Protein AF-0000000080589545 (afdb_homodimer)

Radius of gyration: 21.45 Å; Cα contacts (8 Å, |Δi|>4): 785; chains: 2; bounding box: 30×66×43 Å

Secondary structure (DSSP, 8-state):
--HHHHHTTT--EEEEES----HHHHHGGGG-TT--EEEEES----SEE-GGG--TT-STT--EEEEE-SS--EE-B--TT--TT--EEEEEEETT--BPPBTGGG-TT--EEEEEEE-HHHHHHHHTTTGGGTTT-SEEEETTEE-/--HHHHHTTT--EEEEES----HHHHHGGGG-TT--EEEEES----SEE-GGG--TT-STT--EEEEE-SS--EE-B--TT--TT--EEEEEEETT--BPPBTGGG-TT--EEEEEEE-HHHHHHHHTTTGGGTTT-SEEEETTEE-

Nearest PDB structures (foldseek):
  8xuq-assembly1_G  TM=7.686E-01  e=4.626E-05  Solanum lycopersicum
  8xuo-assembly1_G  TM=7.729E-01  e=6.109E-04  Solanum lycopersicum
  8rfh-assembly1_B  TM=8.500E-01  e=1.524E-03  Nicotiana benthamiana
  2id5-assembly1_C  TM=6.536E-01  e=3.122E-01  Homo sapiens
  2o6q-assembly1_A  TM=4.429E-01  e=2.657E-01  Eptatretus burgeri

Organism: Ricinus communis (NCBI:txid3988)

Foldseek 3Di:
DPVVLVVVLQAAEDEDEDAADDLLRQLVQQPNQRHAYYEYYQHHQDQEAEQNNYEACGNVRHAEYEYEHQRHQEYAAHYQRTPQRHAEYEYENHQNHAYYYDCLLRNQNHAEYEYENYHPNNVVCCVPPVVSNCVNHNFYYYNRHTD/DPVVLVVVLQAAEDEDEDAADDLLRQLVQQPNQRHAYYEYYQHHQDQEAEQNNYEACGVVRHAEYEYEHQRHQEYAAHYQRTPQRHAEYEYENHQNHAYYYDCLLRNQNHAEYEYENYHPNNVVCCVPPVVSNCVNHNFYYYNRHTD

Structure (mmCIF, N/CA/C/O backbone):
data_AF-0000000080589545-model_v1
#
loop_
_entity.id
_entity.type
_entity.pdbx_description
1 polymer 'Disease resistance R13L4/SHOC-2-like LRR domain-containing protein'
#
loop_
_atom_site.group_PDB
_atom_site.id
_atom_site.type_symbol
_atom_site.label_atom_id
_atom_site.label_alt_id
_atom_site.label_comp_id
_atom_site.label_asym_id
_atom_site.label_entity_id
_atom_site.label_seq_id
_atom_site.pdbx_PDB_ins_code
_atom_site.Cartn_x
_atom_site.Cartn_y
_atom_site.Cartn_z
_atom_site.occupancy
_atom_site.B_iso_or_equiv
_atom_site.auth_seq_id
_atom_site.auth_comp_id
_atom_site.auth_asym_id
_atom_site.auth_atom_id
_atom_site.pdbx_PDB_model_num
ATOM 1 N N . MET A 1 1 ? 8.398 -1.891 18.5 1 42.25 1 MET A N 1
ATOM 2 C CA . MET A 1 1 ? 7.879 -1.93 17.125 1 42.25 1 MET A CA 1
ATOM 3 C C . MET A 1 1 ? 6.996 -3.156 16.922 1 42.25 1 MET A C 1
ATOM 5 O O . MET A 1 1 ? 7.34 -4.254 17.359 1 42.25 1 MET A O 1
ATOM 9 N N . PRO A 1 2 ? 5.777 -2.979 16.547 1 48.84 2 PRO A N 1
ATOM 10 C CA . PRO A 1 2 ? 4.996 -4.203 16.359 1 48.84 2 PRO A CA 1
ATOM 11 C C . PRO A 1 2 ? 5.707 -5.234 15.492 1 48.84 2 PRO A C 1
ATOM 13 O O . PRO A 1 2 ? 6.43 -4.871 14.562 1 48.84 2 PRO A O 1
ATOM 16 N N . SER A 1 3 ? 5.82 -6.34 15.922 1 55.66 3 SER A N 1
ATOM 17 C CA . SER A 1 3 ? 6.59 -7.438 15.352 1 55.66 3 SER A CA 1
ATOM 18 C C . SER A 1 3 ? 6.348 -7.566 13.852 1 55.66 3 SER A C 1
ATOM 20 O O . SER A 1 3 ? 7.27 -7.867 13.094 1 55.66 3 SER A O 1
ATOM 22 N N . TRP A 1 4 ? 5.117 -7.383 13.461 1 52.53 4 TRP A N 1
ATOM 23 C CA . TRP A 1 4 ? 4.863 -7.59 12.039 1 52.53 4 TRP A CA 1
ATOM 24 C C . TRP A 1 4 ? 5.562 -6.523 11.203 1 52.53 4 TRP A C 1
ATOM 26 O O . TRP A 1 4 ? 5.996 -6.793 10.078 1 52.53 4 TRP A O 1
ATOM 36 N N . LEU A 1 5 ? 5.641 -5.316 11.812 1 57.53 5 LEU A N 1
ATOM 37 C CA . LEU A 1 5 ? 6.375 -4.258 11.125 1 57.53 5 LEU A CA 1
ATOM 38 C C . LEU A 1 5 ? 7.84 -4.645 10.945 1 57.53 5 LEU A C 1
ATOM 40 O O . LEU A 1 5 ? 8.469 -4.262 9.953 1 57.53 5 LEU A O 1
ATOM 44 N N . ALA A 1 6 ? 8.062 -5.418 11.906 1 61.25 6 ALA A N 1
ATOM 45 C CA . ALA A 1 6 ? 9.43 -5.918 11.828 1 61.25 6 ALA A CA 1
ATOM 46 C C . ALA A 1 6 ? 9.633 -6.758 10.57 1 61.25 6 ALA A C 1
ATOM 48 O O . ALA A 1 6 ? 10.727 -6.77 9.992 1 61.25 6 ALA A O 1
ATOM 49 N N . SER A 1 7 ? 8.461 -7.188 10.156 1 64.44 7 SER A N 1
ATOM 50 C CA . SER A 1 7 ? 8.609 -8.031 8.977 1 64.44 7 SER A CA 1
ATOM 51 C C . SER A 1 7 ? 8.609 -7.199 7.699 1 64.44 7 SER A C 1
ATOM 53 O O . SER A 1 7 ? 9.039 -7.668 6.645 1 64.44 7 SER A O 1
ATOM 55 N N . MET A 1 8 ? 8.234 -5.977 7.922 1 73.62 8 MET A N 1
ATOM 56 C CA . MET A 1 8 ? 8.141 -5.121 6.742 1 73.62 8 MET A CA 1
ATOM 57 C C . MET A 1 8 ? 9.227 -4.055 6.758 1 73.62 8 MET A C 1
ATOM 59 O O . MET A 1 8 ? 9.062 -2.984 6.168 1 73.62 8 MET A O 1
ATOM 63 N N . ASN A 1 9 ? 10.312 -4.406 7.379 1 78.69 9 ASN A N 1
ATOM 64 C CA . ASN A 1 9 ? 11.367 -3.43 7.629 1 78.69 9 ASN A CA 1
ATOM 65 C C . ASN A 1 9 ? 11.992 -2.941 6.328 1 78.69 9 ASN A C 1
ATOM 67 O O . ASN A 1 9 ? 12.633 -1.89 6.301 1 78.69 9 ASN A O 1
ATOM 71 N N . ASN A 1 10 ? 11.742 -3.629 5.254 1 82.69 10 ASN A N 1
ATOM 72 C CA . ASN A 1 10 ? 12.367 -3.244 3.996 1 82.69 10 ASN A CA 1
ATOM 73 C C . ASN A 1 10 ? 11.375 -2.58 3.051 1 82.69 10 ASN A C 1
ATOM 75 O O . ASN A 1 10 ? 11.688 -2.32 1.888 1 82.69 10 ASN A O 1
ATOM 79 N N . LEU A 1 11 ? 10.266 -2.266 3.594 1 84.69 11 LEU A N 1
ATOM 80 C CA . LEU A 1 11 ? 9.25 -1.605 2.777 1 84.69 11 LEU A CA 1
ATOM 81 C C . LEU A 1 11 ? 9.695 -0.195 2.398 1 84.69 11 LEU A C 1
ATOM 83 O O . LEU A 1 11 ? 10.109 0.582 3.26 1 84.69 11 LEU A O 1
ATOM 87 N N . THR A 1 12 ? 9.648 0.104 1.071 1 90.75 12 THR A N 1
ATOM 88 C 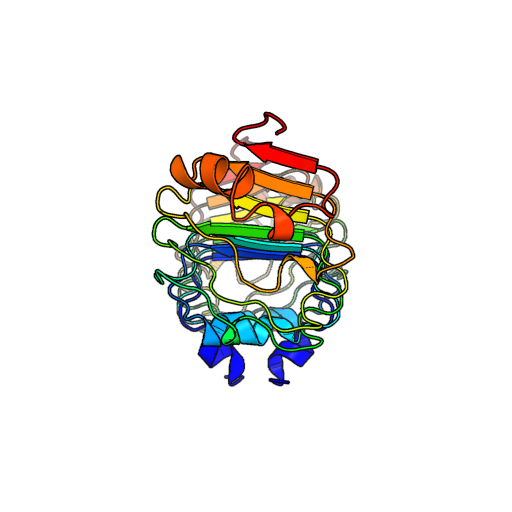CA . THR A 1 12 ? 10.148 1.4 0.632 1 90.75 12 THR A CA 1
ATOM 89 C C . THR A 1 12 ? 9.008 2.275 0.115 1 90.75 12 THR A C 1
ATOM 91 O O . THR A 1 12 ? 9.094 3.504 0.161 1 90.75 12 THR A O 1
ATOM 94 N N . ARG A 1 13 ? 8.078 1.681 -0.421 1 92.81 13 ARG A N 1
ATOM 95 C CA . ARG A 1 13 ? 6.941 2.424 -0.958 1 92.81 13 ARG A CA 1
ATOM 96 C C . ARG A 1 13 ? 5.621 1.788 -0.533 1 92.81 13 ARG A C 1
ATOM 98 O O . ARG A 1 13 ? 5.445 0.573 -0.642 1 92.81 13 ARG A O 1
ATOM 105 N N . LEU A 1 14 ? 4.738 2.627 -0.029 1 91.56 14 LEU A N 1
ATOM 106 C CA . LEU A 1 14 ? 3.465 2.158 0.508 1 91.56 14 LEU A CA 1
ATOM 107 C C . LEU A 1 14 ? 2.322 3.074 0.076 1 91.56 14 LEU A C 1
ATOM 109 O O . LEU A 1 14 ? 2.402 4.293 0.245 1 91.56 14 LEU A O 1
ATOM 113 N N . HIS A 1 15 ? 1.377 2.52 -0.571 1 91.38 15 HIS A N 1
ATOM 114 C CA . HIS A 1 15 ? 0.135 3.207 -0.903 1 91.38 15 HIS A CA 1
ATOM 115 C C . HIS A 1 15 ? -1.061 2.545 -0.227 1 91.38 15 HIS A C 1
ATOM 117 O O . HIS A 1 15 ? -1.321 1.358 -0.441 1 91.38 15 HIS A O 1
ATOM 123 N N . LEU A 1 16 ? -1.672 3.283 0.617 1 90.25 16 LEU A N 1
ATOM 124 C CA . LEU A 1 16 ? -2.902 2.867 1.279 1 90.25 16 LEU A CA 1
ATOM 125 C C . LEU A 1 16 ? -4.105 3.619 0.715 1 90.25 16 LEU A C 1
ATOM 127 O O . LEU A 1 16 ? -4.055 4.84 0.547 1 90.25 16 LEU A O 1
ATOM 131 N N . ALA A 1 17 ? -5.176 2.852 0.476 1 87.5 17 ALA A N 1
ATOM 132 C CA . ALA A 1 17 ? -6.34 3.539 -0.077 1 87.5 17 ALA A CA 1
ATOM 133 C C . ALA A 1 17 ? -7.637 2.955 0.478 1 87.5 17 ALA A C 1
ATOM 135 O O . ALA A 1 17 ? -7.688 1.778 0.844 1 87.5 17 ALA A O 1
ATOM 136 N N . TYR A 1 18 ? -8.594 3.928 0.597 1 84.5 18 TYR A N 1
ATOM 137 C CA . TYR A 1 18 ? -9.984 3.594 0.9 1 84.5 18 TYR A CA 1
ATOM 138 C C . TYR A 1 18 ? -10.07 2.691 2.125 1 84.5 18 TYR A C 1
ATOM 140 O O . TYR A 1 18 ? -10.719 1.643 2.084 1 84.5 18 TYR A O 1
ATOM 148 N N . SER A 1 19 ? -9.383 3.172 3.047 1 81.38 19 SER A N 1
ATOM 149 C CA . SER A 1 19 ? -9.367 2.486 4.336 1 81.38 19 SER A CA 1
ATOM 150 C C . SER A 1 19 ? -9.953 3.367 5.434 1 81.38 19 SER A C 1
ATOM 152 O O . SER A 1 19 ? -10.203 4.555 5.219 1 81.38 19 SER A O 1
ATOM 154 N N . ASP A 1 20 ? -10.523 2.775 6.48 1 82.38 20 ASP A N 1
ATOM 155 C CA . ASP A 1 20 ? -11.023 3.482 7.652 1 82.38 20 ASP A CA 1
ATOM 156 C C . ASP A 1 20 ? -10.094 3.295 8.852 1 82.38 20 ASP A C 1
ATOM 158 O O . ASP A 1 20 ? -10.422 2.578 9.797 1 82.38 20 ASP A O 1
ATOM 162 N N . LEU A 1 21 ? -8.93 4.062 8.656 1 83.06 21 LEU A N 1
ATOM 163 C CA . LEU A 1 21 ? -7.922 3.943 9.703 1 83.06 21 LEU A CA 1
ATOM 164 C C . LEU A 1 21 ? -7.895 5.195 10.578 1 83.06 21 LEU A C 1
ATOM 166 O O . LEU A 1 21 ? -8.141 6.301 10.086 1 83.06 21 LEU A O 1
ATOM 170 N N . SER A 1 22 ? -7.648 4.996 11.773 1 83.44 22 SER A N 1
ATOM 171 C CA . SER A 1 22 ? -7.438 6.129 12.664 1 83.44 22 SER A CA 1
ATOM 172 C C . SER A 1 22 ? -6.02 6.676 12.547 1 83.44 22 SER A C 1
ATOM 174 O O . SER A 1 22 ? -5.137 6.012 12 1 83.44 22 SER A O 1
ATOM 176 N N . GLU A 1 23 ? -5.859 7.855 13.031 1 83.19 23 GLU A N 1
ATOM 177 C CA . GLU A 1 23 ? -4.535 8.469 13.062 1 83.19 23 GLU A CA 1
ATOM 178 C C . GLU A 1 23 ? -3.537 7.586 13.805 1 83.19 23 GLU A C 1
ATOM 180 O O . GLU A 1 23 ? -2.396 7.426 13.367 1 83.19 23 GLU A O 1
ATOM 185 N N . ASN A 1 24 ? -4.027 7.086 14.891 1 82.19 24 ASN A N 1
ATOM 186 C CA . ASN A 1 24 ? -3.158 6.234 15.703 1 82.19 24 ASN A CA 1
ATOM 187 C C . ASN A 1 24 ? -2.756 4.969 14.945 1 82.19 24 ASN A C 1
ATOM 189 O O . ASN A 1 24 ? -1.64 4.473 15.117 1 82.19 24 ASN A O 1
ATOM 193 N N . GLN A 1 25 ? -3.615 4.488 14.141 1 82.5 25 GLN A N 1
ATOM 194 C CA . GLN A 1 25 ? -3.307 3.297 13.359 1 82.5 25 GLN A CA 1
ATOM 195 C C . GLN A 1 25 ? -2.281 3.607 12.273 1 82.5 25 GLN A C 1
ATOM 197 O O . GLN A 1 25 ? -1.351 2.832 12.047 1 82.5 25 GLN A O 1
ATOM 202 N N . ILE A 1 26 ? -2.377 4.773 11.68 1 86.12 26 ILE A N 1
ATOM 203 C CA . ILE A 1 26 ? -1.446 5.18 10.633 1 86.12 26 ILE A CA 1
ATOM 204 C C . ILE A 1 26 ? -0.088 5.508 11.25 1 86.12 26 ILE A C 1
ATOM 206 O O . ILE A 1 26 ? 0.955 5.238 10.648 1 86.12 26 ILE A O 1
ATOM 210 N N . SER A 1 27 ? -0.149 6.004 12.492 1 86.81 27 SER A N 1
ATOM 211 C CA . SER A 1 27 ? 1.072 6.469 13.141 1 86.81 27 SER A CA 1
ATOM 212 C C . SER A 1 27 ? 2.053 5.32 13.359 1 86.81 27 SER A C 1
ATOM 214 O O . SER A 1 27 ? 3.256 5.547 13.508 1 86.81 27 SER A O 1
ATOM 216 N N . VAL A 1 28 ? 1.604 4.082 13.336 1 84.06 28 VAL A N 1
ATOM 217 C CA . VAL A 1 28 ? 2.475 2.93 13.531 1 84.06 28 VAL A CA 1
ATOM 218 C C . VAL A 1 28 ? 3.445 2.811 12.359 1 84.06 28 VAL A C 1
ATOM 220 O O . VAL A 1 28 ? 4.535 2.25 12.5 1 84.06 28 VAL A O 1
ATOM 223 N N . LEU A 1 29 ? 3.127 3.375 11.258 1 87.75 29 LEU A N 1
ATOM 224 C CA . LEU A 1 29 ? 3.959 3.312 10.062 1 87.75 29 LEU A CA 1
ATOM 225 C C . LEU A 1 29 ? 5.234 4.129 10.242 1 87.75 29 LEU A C 1
ATOM 227 O O . LEU A 1 29 ? 6.199 3.953 9.492 1 87.75 29 LEU A O 1
ATOM 231 N N . GLN A 1 30 ? 5.203 4.977 11.266 1 91.38 30 GLN A N 1
ATOM 232 C CA . GLN A 1 30 ? 6.348 5.855 11.492 1 91.38 30 GLN A CA 1
ATOM 233 C C . GLN A 1 30 ? 7.594 5.051 11.844 1 91.38 30 GLN A C 1
ATOM 235 O O . GLN A 1 30 ? 8.719 5.555 11.734 1 91.38 30 GLN A O 1
ATOM 240 N N . TYR A 1 31 ? 7.391 3.789 12.203 1 87.38 31 TYR A N 1
ATOM 241 C CA . TYR A 1 31 ? 8.5 2.971 12.688 1 87.38 31 TYR A CA 1
ATOM 242 C C . TYR A 1 31 ? 9.117 2.164 11.555 1 87.38 31 TYR A C 1
ATOM 244 O O . TYR A 1 31 ? 10.109 1.456 11.758 1 87.38 31 TYR A O 1
ATOM 252 N N . LEU A 1 32 ? 8.594 2.24 10.398 1 86.88 32 LEU A N 1
ATOM 253 C CA . LEU A 1 32 ? 9.195 1.564 9.258 1 86.88 32 LEU A CA 1
ATOM 254 C C . LEU A 1 32 ? 10.492 2.258 8.844 1 86.88 32 LEU A C 1
ATOM 256 O O . LEU A 1 32 ? 10.461 3.379 8.336 1 86.88 32 LEU A O 1
ATOM 260 N N . PRO A 1 33 ? 11.625 1.578 9 1 89.44 33 PRO A N 1
ATOM 261 C CA . PRO A 1 33 ? 12.914 2.281 8.93 1 89.44 33 PRO A CA 1
ATOM 262 C C . PRO A 1 33 ? 13.312 2.627 7.496 1 89.44 33 PRO A C 1
ATOM 264 O O . PRO A 1 33 ? 14.133 3.525 7.281 1 89.44 33 PRO A O 1
ATOM 267 N N . LYS A 1 34 ? 12.703 1.976 6.48 1 90.69 34 LYS A N 1
ATOM 268 C CA . LYS A 1 34 ? 13.195 2.166 5.117 1 90.69 34 LYS A CA 1
ATOM 269 C C . LYS A 1 34 ? 12.109 2.748 4.219 1 90.69 34 LYS A C 1
ATOM 271 O O . LYS A 1 34 ? 12.289 2.85 3.004 1 90.69 34 LYS A O 1
ATOM 276 N N . LEU A 1 35 ? 10.969 3.102 4.758 1 93.06 35 LEU A N 1
ATOM 277 C CA . LEU A 1 35 ? 9.875 3.662 3.967 1 93.06 35 LEU A CA 1
ATOM 278 C C . LEU A 1 35 ? 10.266 5.02 3.389 1 93.06 35 LEU A C 1
ATOM 280 O O . LEU A 1 35 ? 10.609 5.941 4.133 1 93.06 35 LEU A O 1
ATOM 284 N N . LYS A 1 36 ? 10.195 5.148 2.051 1 96.75 36 LYS A N 1
ATOM 285 C CA . LYS A 1 36 ? 10.633 6.367 1.377 1 96.75 36 LYS A CA 1
ATOM 286 C C . LYS A 1 36 ? 9.453 7.117 0.773 1 96.75 36 LYS A C 1
ATOM 288 O O . LYS A 1 36 ? 9.5 8.344 0.617 1 96.75 36 LYS A O 1
ATOM 293 N N . ASP A 1 37 ? 8.445 6.359 0.4 1 97.56 37 ASP A N 1
ATOM 294 C CA . ASP A 1 37 ? 7.293 6.895 -0.312 1 97.56 37 ASP A CA 1
ATOM 295 C C . ASP A 1 37 ? 5.988 6.375 0.287 1 97.56 37 ASP A C 1
ATOM 297 O O . ASP A 1 37 ? 5.691 5.184 0.202 1 97.56 37 ASP A O 1
ATOM 301 N N . LEU A 1 38 ? 5.188 7.293 0.869 1 96.31 38 LEU A N 1
ATOM 302 C CA . LEU A 1 38 ? 3.916 6.938 1.489 1 96.31 38 LEU A CA 1
ATOM 303 C C . LEU A 1 38 ? 2.768 7.734 0.88 1 96.31 38 LEU A C 1
ATOM 305 O O . LEU A 1 38 ? 2.822 8.969 0.829 1 96.31 38 LEU A O 1
ATOM 309 N N . THR A 1 39 ? 1.796 7.039 0.413 1 96.19 39 THR A N 1
ATOM 310 C CA . THR A 1 39 ? 0.576 7.668 -0.084 1 96.19 39 THR A CA 1
ATOM 311 C C . THR A 1 39 ? -0.634 7.215 0.73 1 96.19 39 THR A C 1
ATOM 313 O O . THR A 1 39 ? -0.864 6.016 0.898 1 96.19 39 THR A O 1
ATOM 316 N N . LEU A 1 40 ? -1.322 8.18 1.235 1 94.62 40 LEU A N 1
ATOM 317 C CA . LEU A 1 40 ? -2.572 7.949 1.951 1 94.62 40 LEU A CA 1
ATOM 318 C C . LEU A 1 40 ? -3.758 8.492 1.161 1 94.62 40 LEU A C 1
ATOM 320 O O . LEU A 1 40 ? -4.031 9.695 1.188 1 94.62 40 LEU A O 1
ATOM 324 N N . TRP A 1 41 ? -4.473 7.617 0.542 1 92.75 41 TRP A N 1
ATOM 325 C CA . TRP A 1 41 ? -5.598 7.996 -0.307 1 92.75 41 TRP A CA 1
ATOM 326 C C . TRP A 1 41 ? -6.926 7.637 0.357 1 92.75 41 TRP A C 1
ATOM 328 O O . TRP A 1 41 ? -7.344 6.48 0.335 1 92.75 41 TRP A O 1
ATOM 338 N N . SER A 1 42 ? -7.668 8.609 0.914 1 90.12 42 SER A N 1
ATOM 339 C CA . SER A 1 42 ? -8.938 8.383 1.59 1 90.12 42 SER A CA 1
ATOM 340 C C . SER A 1 42 ? -8.82 7.273 2.635 1 90.12 42 SER A C 1
ATOM 342 O O . SER A 1 42 ? -9.602 6.324 2.633 1 90.12 42 SER A O 1
ATOM 344 N N . THR A 1 43 ? -7.812 7.465 3.484 1 87.88 43 THR A N 1
ATOM 345 C CA . THR A 1 43 ? -7.465 6.402 4.418 1 87.88 43 THR A CA 1
ATOM 346 C C . THR A 1 43 ? -8.148 6.621 5.766 1 87.88 43 THR A C 1
ATOM 348 O O . THR A 1 43 ? -8.336 5.672 6.535 1 87.88 43 THR A O 1
ATOM 351 N N . PHE A 1 44 ? -8.375 7.766 6.152 1 79.88 44 PHE A N 1
ATOM 352 C CA . PHE A 1 44 ? -9.055 8.016 7.418 1 79.88 44 PHE A CA 1
ATOM 353 C C . PHE A 1 44 ? -9.984 9.219 7.312 1 79.88 44 PHE A C 1
ATOM 355 O O . PHE A 1 44 ? -9.82 10.055 6.422 1 79.88 44 PHE A O 1
ATOM 362 N N . ASN A 1 45 ? -11 9.148 8.102 1 79.62 45 ASN A N 1
ATOM 363 C CA . ASN A 1 45 ? -12.062 10.156 8.039 1 79.62 45 ASN A CA 1
ATOM 364 C C . ASN A 1 45 ? -11.922 11.188 9.156 1 79.62 45 ASN A C 1
ATOM 366 O O . ASN A 1 45 ? -12.883 11.461 9.875 1 79.62 45 ASN A O 1
ATOM 370 N N . ALA A 1 46 ? -10.75 11.648 9.266 1 84.88 46 ALA A N 1
ATOM 371 C CA . ALA A 1 46 ? -10.555 12.656 10.305 1 84.88 46 ALA A CA 1
ATOM 372 C C . ALA A 1 46 ? -10.445 14.055 9.711 1 84.88 46 ALA A C 1
ATOM 374 O O . ALA A 1 46 ? -9.898 14.227 8.617 1 84.88 46 ALA A O 1
ATOM 375 N N . LYS A 1 47 ? -10.891 14.93 10.523 1 92.25 47 LYS A N 1
ATOM 376 C CA . LYS A 1 47 ? -10.82 16.328 10.102 1 92.25 47 LYS A CA 1
ATOM 377 C C . LYS A 1 47 ? -9.477 16.938 10.461 1 92.25 47 LYS A C 1
ATOM 379 O O . LYS A 1 47 ? -9.078 17.953 9.891 1 92.25 47 LYS A O 1
ATOM 384 N N . MET A 1 48 ? -8.883 16.281 11.422 1 94.25 48 MET A N 1
ATOM 385 C CA . MET A 1 48 ? -7.637 16.875 11.922 1 94.25 48 MET A CA 1
ATOM 386 C C . MET A 1 48 ? -6.555 15.805 12.07 1 94.25 48 MET A C 1
ATOM 388 O O . MET A 1 48 ? -6.848 14.664 12.438 1 94.25 48 MET A O 1
ATOM 392 N N . ILE A 1 49 ? -5.324 16.203 11.75 1 93.12 49 ILE A N 1
ATOM 393 C CA . ILE A 1 49 ? -4.117 15.445 12.086 1 93.12 49 ILE A CA 1
ATOM 394 C C . ILE A 1 49 ? -3.32 16.188 13.148 1 93.12 49 ILE A C 1
ATOM 396 O O . ILE A 1 49 ? -3.172 17.422 13.078 1 93.12 49 ILE A O 1
ATOM 400 N N . GLY A 1 50 ? -2.945 15.492 14.078 1 93.69 50 GLY A N 1
ATOM 401 C CA . GLY A 1 50 ? -2.219 16.156 15.156 1 93.69 50 GLY A CA 1
ATOM 402 C C . GLY A 1 50 ? -0.819 15.594 15.352 1 93.69 50 GLY A C 1
ATOM 403 O O . GLY A 1 50 ? -0.253 14.984 14.445 1 93.69 50 GLY A O 1
ATOM 404 N N . LYS A 1 51 ? -0.247 15.883 16.562 1 93.69 51 LYS A N 1
ATOM 405 C CA . LYS A 1 51 ? 1.132 15.539 16.891 1 93.69 51 LYS A CA 1
ATOM 406 C C . LYS A 1 51 ? 1.304 14.023 17.016 1 93.69 51 LYS A C 1
ATOM 408 O O . LYS A 1 51 ? 2.424 13.516 16.953 1 93.69 51 LYS A O 1
ATOM 413 N N . GLN A 1 52 ? 0.17 13.359 17.109 1 90.94 52 GLN A N 1
ATOM 414 C CA . GLN A 1 52 ? 0.223 11.914 17.297 1 90.94 52 GLN A CA 1
ATOM 415 C C . GLN A 1 52 ? 0.566 11.203 15.984 1 90.94 52 GLN A C 1
ATOM 417 O O . GLN A 1 52 ? 0.917 10.023 15.984 1 90.94 52 GLN A O 1
ATOM 422 N N . PHE A 1 53 ? 0.493 11.852 14.883 1 92.56 53 PHE A N 1
ATOM 423 C CA . PHE A 1 53 ? 0.735 11.266 13.57 1 92.56 53 PHE A CA 1
ATOM 424 C C . PHE A 1 53 ? 2.176 10.781 13.445 1 92.56 53 PHE A C 1
ATOM 426 O O . PHE A 1 53 ? 2.434 9.727 12.875 1 92.56 53 PHE A O 1
ATOM 433 N N . CYS A 1 54 ? 3.076 11.617 14.086 1 95.19 54 CYS A N 1
ATOM 434 C CA . CYS A 1 54 ? 4.492 11.273 13.984 1 95.19 54 CYS A CA 1
ATOM 435 C C . CYS A 1 54 ? 5.277 11.867 15.148 1 95.19 54 CYS A C 1
ATOM 437 O O . CYS A 1 54 ? 5.191 13.062 15.414 1 95.19 54 CYS A O 1
ATOM 439 N N . LYS A 1 55 ? 6.02 11.023 15.781 1 95.75 55 LYS A N 1
ATOM 440 C CA . LYS A 1 55 ? 6.895 11.461 16.859 1 95.75 55 LYS A CA 1
ATOM 441 C C . LYS A 1 55 ? 8.266 11.867 16.328 1 95.75 55 LYS A C 1
ATOM 443 O O . LYS A 1 55 ? 8.555 11.695 15.141 1 95.75 55 LYS A O 1
ATOM 448 N N . ALA A 1 56 ? 9.039 12.453 17.312 1 96.81 56 ALA A N 1
ATOM 449 C CA . ALA A 1 56 ? 10.422 12.766 16.938 1 96.81 56 ALA A CA 1
ATOM 450 C C . ALA A 1 56 ? 11.156 11.523 16.469 1 96.81 56 ALA A C 1
ATOM 452 O O . ALA A 1 56 ? 11.07 10.461 17.078 1 96.81 56 ALA A O 1
ATOM 453 N N . GLY A 1 57 ? 11.727 11.625 15.312 1 96.56 57 GLY A N 1
ATOM 454 C CA . GLY A 1 57 ? 12.477 10.516 14.758 1 96.56 57 GLY A CA 1
ATOM 455 C C . GLY A 1 57 ? 11.633 9.57 13.922 1 96.56 57 GLY A C 1
ATOM 456 O O . GLY A 1 57 ? 12.148 8.633 13.328 1 96.56 57 GLY A O 1
ATOM 457 N N . GLY A 1 58 ? 10.359 9.82 13.93 1 95.38 58 GLY A N 1
ATOM 458 C CA . GLY A 1 58 ? 9.469 8.977 13.148 1 95.38 58 GLY A CA 1
ATOM 459 C C . GLY A 1 58 ? 9.633 9.148 11.656 1 95.38 58 GLY A C 1
ATOM 460 O O . GLY A 1 58 ? 10.039 10.211 11.188 1 95.38 58 GLY A O 1
ATOM 461 N N . PHE A 1 59 ? 9.328 8.117 10.883 1 95.44 59 PHE A N 1
ATOM 462 C CA . PHE A 1 59 ? 9.492 8.086 9.438 1 95.44 59 PHE A CA 1
ATOM 463 C C . PHE A 1 59 ? 10.898 8.523 9.047 1 95.44 59 PHE A C 1
ATOM 465 O O . PHE A 1 59 ? 11.07 9.461 8.266 1 95.44 59 PHE A O 1
ATOM 472 N N . PRO A 1 60 ? 11.906 7.73 9.531 1 96.94 60 PRO A N 1
ATOM 473 C CA . PRO A 1 60 ? 13.289 8.203 9.43 1 96.94 60 PRO A CA 1
ATOM 474 C C . PRO A 1 60 ? 13.75 8.359 7.98 1 96.94 60 PRO A C 1
ATOM 476 O O . PRO A 1 60 ? 14.578 9.227 7.684 1 96.94 60 PRO A O 1
ATOM 479 N N . GLU A 1 61 ? 13.188 7.578 7.008 1 97.06 61 GLU A N 1
ATOM 480 C CA . GLU A 1 61 ? 13.688 7.633 5.637 1 97.06 61 GLU A CA 1
ATOM 481 C C . GLU A 1 61 ? 12.609 8.117 4.676 1 97.06 61 GLU A C 1
ATOM 483 O O . GLU A 1 61 ? 12.789 8.07 3.457 1 97.06 61 GLU A O 1
ATOM 488 N N . LEU A 1 62 ? 11.484 8.617 5.168 1 98.25 62 LEU A N 1
ATOM 489 C CA . LEU A 1 62 ? 10.391 9.047 4.297 1 98.25 62 LEU A CA 1
ATOM 490 C C . LEU A 1 62 ? 10.773 10.305 3.529 1 98.25 62 LEU A C 1
ATOM 492 O O . LEU A 1 62 ? 11.086 11.336 4.133 1 98.25 62 LEU A O 1
ATOM 496 N N . GLU A 1 63 ? 10.719 10.219 2.219 1 98.75 63 GLU A N 1
ATOM 497 C CA . GLU A 1 63 ? 11.078 11.336 1.35 1 98.75 63 GLU A CA 1
ATOM 498 C C . GLU A 1 63 ? 9.836 11.992 0.752 1 98.75 63 GLU A C 1
ATOM 500 O O . GLU A 1 63 ? 9.812 13.211 0.544 1 98.75 63 GLU A O 1
ATOM 505 N N . ILE A 1 64 ? 8.844 11.141 0.514 1 98.75 64 ILE A N 1
ATOM 506 C CA . ILE A 1 64 ? 7.641 11.617 -0.158 1 98.75 64 ILE A CA 1
ATOM 507 C C . ILE A 1 64 ? 6.41 11.227 0.661 1 98.75 64 ILE A C 1
ATOM 509 O O . ILE A 1 64 ? 6.227 10.055 1.002 1 98.75 64 ILE A O 1
ATOM 513 N N . LEU A 1 65 ? 5.59 12.203 1.01 1 98.5 65 LEU A N 1
ATOM 514 C CA . LEU A 1 65 ? 4.301 11.969 1.652 1 98.5 65 LEU A CA 1
ATOM 515 C C . LEU A 1 65 ? 3.174 12.625 0.864 1 98.5 65 LEU A C 1
ATOM 517 O O . LEU A 1 65 ? 3.191 13.844 0.645 1 98.5 65 LEU A O 1
ATOM 521 N N . LYS A 1 66 ? 2.227 11.836 0.453 1 98.06 66 LYS A N 1
ATOM 522 C CA . LYS A 1 66 ? 1.053 12.336 -0.257 1 98.06 66 LYS A CA 1
ATOM 523 C C . LYS A 1 66 ? -0.231 11.984 0.493 1 98.06 66 LYS A C 1
ATOM 525 O O . LYS A 1 66 ? -0.442 10.836 0.874 1 98.06 66 LYS A O 1
ATOM 530 N N . ILE A 1 67 ? -1.043 12.961 0.619 1 97.06 67 ILE A N 1
ATOM 531 C CA . ILE A 1 67 ? -2.299 12.773 1.34 1 97.06 67 ILE A CA 1
ATOM 532 C C . ILE A 1 67 ? -3.465 13.227 0.468 1 97.06 67 ILE A C 1
ATOM 534 O O . ILE A 1 67 ? -3.461 14.352 -0.052 1 97.06 67 ILE A O 1
ATOM 538 N N . VAL A 1 68 ? -4.332 12.367 0.231 1 95.62 68 VAL A N 1
ATOM 539 C CA . VAL A 1 68 ? -5.609 12.648 -0.417 1 95.62 68 VAL A CA 1
ATOM 540 C C . VAL A 1 68 ? -6.75 12.398 0.566 1 95.62 68 VAL A C 1
ATOM 542 O O . VAL A 1 68 ? -6.879 11.297 1.11 1 95.62 68 VAL A O 1
ATOM 545 N N . SER A 1 69 ? -7.566 13.406 0.856 1 94.88 69 SER A N 1
ATOM 546 C CA . SER A 1 69 ? -8.648 13.266 1.823 1 94.88 69 SER A CA 1
ATOM 547 C C . SER A 1 69 ? -9.758 14.281 1.568 1 94.88 69 SER A C 1
ATOM 549 O O . SER A 1 69 ? -9.492 15.484 1.469 1 94.88 69 SER A O 1
ATOM 551 N N . ASP A 1 70 ? -10.945 13.812 1.591 1 92.38 70 ASP A N 1
ATOM 552 C CA . ASP A 1 70 ? -12.102 14.688 1.434 1 92.38 70 ASP A CA 1
ATOM 553 C C . ASP A 1 70 ? -12.461 15.367 2.754 1 92.38 70 ASP A C 1
ATOM 555 O O . ASP A 1 70 ? -13.219 16.344 2.77 1 92.38 70 ASP A O 1
ATOM 559 N N . PHE A 1 71 ? -11.844 14.938 3.807 1 91.81 71 PHE A N 1
ATOM 560 C CA . PHE A 1 71 ? -12.352 15.344 5.117 1 91.81 71 PHE A CA 1
ATOM 561 C C . PHE A 1 71 ? -11.336 16.219 5.836 1 91.81 71 PHE A C 1
ATOM 563 O O . PHE A 1 71 ? -11.703 17.047 6.68 1 91.81 71 PHE A O 1
ATOM 570 N N . LEU A 1 72 ? -10.133 16.047 5.457 1 94.69 72 LEU A N 1
ATOM 571 C CA . LEU A 1 72 ? -9.07 16.703 6.219 1 94.69 72 LEU A CA 1
ATOM 572 C C . LEU A 1 72 ? -9.18 18.219 6.125 1 94.69 72 LEU A C 1
ATOM 574 O O . LEU A 1 72 ? -9.211 18.766 5.023 1 94.69 72 LEU A O 1
ATOM 578 N N . ALA A 1 73 ? -9.195 18.891 7.27 1 95 73 ALA A N 1
ATOM 579 C CA . ALA A 1 73 ? -9.336 20.344 7.328 1 95 73 ALA A CA 1
ATOM 580 C C . ALA A 1 73 ? -8.047 20.984 7.84 1 95 73 ALA A C 1
ATOM 582 O O . ALA A 1 73 ? -7.719 22.109 7.449 1 95 73 ALA A O 1
ATOM 583 N N . GLU A 1 74 ? -7.422 20.219 8.703 1 95.06 74 GLU A N 1
ATOM 584 C CA . GLU A 1 74 ? -6.262 20.844 9.336 1 95.06 74 GLU A CA 1
ATOM 585 C C . GLU A 1 74 ? -5.238 19.797 9.758 1 95.06 74 GLU A C 1
ATOM 587 O O . GLU A 1 74 ? -5.605 18.703 10.195 1 95.06 74 GLU A O 1
ATOM 592 N N . TRP A 1 75 ? -3.99 20.078 9.562 1 95.5 75 TRP A N 1
ATOM 593 C CA . TRP A 1 75 ? -2.881 19.469 10.289 1 95.5 75 TRP A CA 1
ATOM 594 C C . TRP A 1 75 ? -2.336 20.422 11.352 1 95.5 75 TRP A C 1
ATOM 596 O O . TRP A 1 75 ? -1.749 21.453 11.016 1 95.5 75 TRP A O 1
ATOM 606 N N . THR A 1 76 ? -2.48 20.047 12.617 1 96.19 76 THR A N 1
ATOM 607 C CA . THR A 1 76 ? -2.336 21.047 13.672 1 96.19 76 THR A CA 1
ATOM 608 C C . THR A 1 76 ? -0.871 21.203 14.07 1 96.19 76 THR A C 1
ATOM 610 O O . THR A 1 76 ? -0.402 22.312 14.305 1 96.19 76 THR A O 1
ATOM 613 N N . GLU A 1 77 ? -0.23 20.078 14.148 1 96.81 77 GLU A N 1
ATOM 614 C CA . GLU A 1 77 ? 1.116 20.172 14.711 1 96.81 77 GLU A CA 1
ATOM 615 C C . GLU A 1 77 ? 2.004 19.047 14.188 1 96.81 77 GLU A C 1
ATOM 617 O O . GLU A 1 77 ? 1.547 17.906 14.031 1 96.81 77 GLU A O 1
AT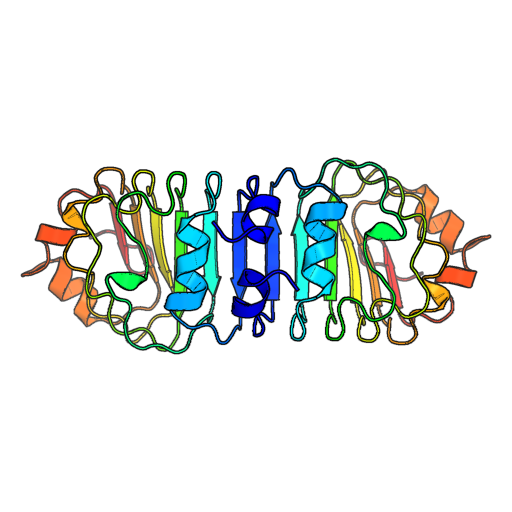OM 622 N N . VAL A 1 78 ? 3.262 19.391 13.938 1 96.75 78 VAL A N 1
ATOM 623 C CA . VAL A 1 78 ? 4.34 18.438 13.695 1 96.75 78 VAL A CA 1
ATOM 624 C C . VAL A 1 78 ? 5.395 18.562 14.797 1 96.75 78 VAL A C 1
ATOM 626 O O . VAL A 1 78 ? 5.883 19.656 15.078 1 96.75 78 VAL A O 1
ATOM 629 N N . VAL A 1 79 ? 5.676 17.453 15.352 1 96.81 79 VAL A N 1
ATOM 630 C CA . VAL A 1 79 ? 6.656 17.406 16.422 1 96.81 79 VAL A CA 1
ATOM 631 C C . VAL A 1 79 ? 8.047 17.703 15.875 1 96.81 79 VAL A C 1
ATOM 633 O O . VAL A 1 79 ? 8.406 17.234 14.797 1 96.81 79 VAL A O 1
ATOM 636 N N . ASN A 1 80 ? 8.82 18.469 16.719 1 96.88 80 ASN A N 1
ATOM 637 C CA . ASN A 1 80 ? 10.195 18.719 16.312 1 96.88 80 ASN A CA 1
ATOM 638 C C . ASN A 1 80 ? 10.984 17.438 16.141 1 96.88 80 ASN A C 1
ATOM 640 O O . ASN A 1 80 ? 10.922 16.547 17 1 96.88 80 ASN A O 1
ATOM 644 N N . GLY A 1 81 ? 11.578 17.297 15.016 1 97.38 81 GLY A N 1
ATOM 645 C CA . GLY A 1 81 ? 12.383 16.109 14.758 1 97.38 81 GLY A CA 1
ATOM 646 C C . GLY A 1 81 ? 11.648 15.055 13.961 1 97.38 81 GLY A C 1
ATOM 647 O O . GLY A 1 81 ? 12.25 14.055 13.555 1 97.38 81 GLY A O 1
ATOM 648 N N . ALA A 1 82 ? 10.438 15.234 13.742 1 97.06 82 ALA A N 1
ATOM 649 C CA . ALA A 1 82 ? 9.68 14.32 12.898 1 97.06 82 ALA A CA 1
ATOM 650 C C . ALA A 1 82 ? 10.07 14.477 11.43 1 97.06 82 ALA A C 1
ATOM 652 O O . ALA A 1 82 ? 10.555 15.539 11.023 1 97.06 82 ALA A O 1
ATOM 653 N N . PHE A 1 83 ? 10.008 13.422 10.625 1 97.88 83 PHE A N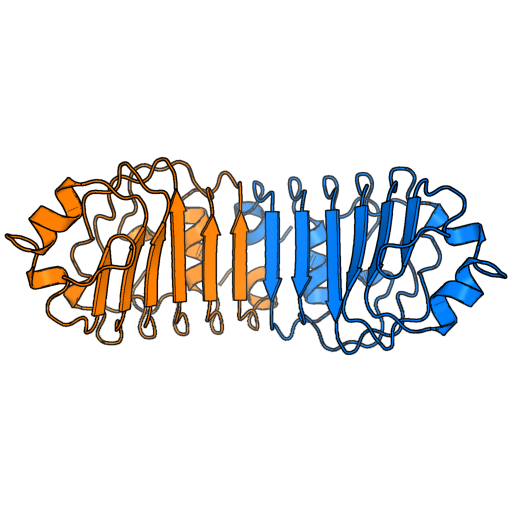 1
ATOM 654 C CA . PHE A 1 83 ? 10.211 13.414 9.188 1 97.88 83 PHE A CA 1
ATOM 655 C C . PHE A 1 83 ? 11.586 13.969 8.836 1 97.88 83 PHE A C 1
ATOM 657 O O . PHE A 1 83 ? 11.703 14.906 8.031 1 97.88 83 PHE A O 1
ATOM 664 N N . PRO A 1 84 ? 12.602 13.375 9.352 1 98.38 84 PRO A N 1
ATOM 665 C CA . PRO A 1 84 ? 13.938 13.938 9.148 1 98.38 84 PRO A CA 1
ATOM 666 C C . PRO A 1 84 ? 14.375 13.898 7.688 1 98.38 84 PRO A C 1
ATOM 668 O O . PRO A 1 84 ? 15.289 14.633 7.293 1 98.38 84 PRO A O 1
ATOM 671 N N . SER A 1 85 ? 13.719 13.117 6.801 1 98.56 85 SER A N 1
ATOM 672 C CA . SER A 1 85 ? 14.18 12.953 5.422 1 98.56 85 SER A CA 1
ATOM 673 C C . SER A 1 85 ? 13.117 13.422 4.43 1 98.56 85 SER A C 1
ATOM 675 O O . SER A 1 85 ? 13.289 13.258 3.217 1 98.56 85 SER A O 1
ATOM 677 N N . LEU A 1 86 ? 12.039 14.023 4.871 1 98.81 86 LEU A N 1
ATOM 678 C CA . LEU A 1 86 ? 10.93 14.398 4 1 98.81 86 LEU A CA 1
ATOM 679 C C . LEU A 1 86 ? 11.336 15.539 3.066 1 98.81 86 LEU A C 1
ATOM 681 O O . LEU A 1 86 ? 11.742 16.609 3.523 1 98.81 86 LEU A O 1
ATOM 685 N N . THR A 1 87 ? 11.18 15.312 1.732 1 98.81 87 THR A N 1
ATOM 686 C CA . THR A 1 87 ? 11.586 16.312 0.754 1 98.81 87 THR A CA 1
ATOM 687 C C . THR A 1 87 ? 10.383 16.828 -0.028 1 98.81 87 THR A C 1
ATOM 689 O O . THR A 1 87 ? 10.422 17.938 -0.582 1 98.81 87 THR A O 1
ATOM 692 N N . PHE A 1 88 ? 9.383 16.031 -0.067 1 98.88 88 PHE A N 1
ATOM 693 C CA . PHE A 1 88 ? 8.203 16.375 -0.855 1 98.88 88 PHE A CA 1
ATOM 694 C C . PHE A 1 88 ? 6.93 16.031 -0.092 1 98.88 88 PHE A C 1
ATOM 696 O O . PHE A 1 88 ? 6.73 14.891 0.327 1 98.88 88 PHE A O 1
ATOM 703 N N . LEU A 1 89 ? 6.09 17.016 0.119 1 98.75 89 LEU A N 1
ATOM 704 C CA . LEU A 1 89 ? 4.781 16.906 0.75 1 98.75 89 LEU A CA 1
ATOM 705 C C . LEU A 1 89 ? 3.678 17.391 -0.186 1 98.75 89 LEU A C 1
ATOM 707 O O . LEU A 1 89 ? 3.787 18.453 -0.776 1 98.75 89 LEU A O 1
ATOM 711 N N . MET A 1 90 ? 2.67 16.547 -0.315 1 98.56 90 MET A N 1
ATOM 712 C CA . MET A 1 90 ? 1.598 16.922 -1.23 1 98.56 90 MET A CA 1
ATOM 713 C C . MET A 1 90 ? 0.231 16.641 -0.611 1 98.56 90 MET A C 1
ATOM 715 O O . MET A 1 90 ? 0.028 15.602 0.019 1 98.56 90 MET A O 1
ATOM 719 N N . PHE A 1 91 ? -0.637 17.578 -0.769 1 97.81 91 PHE A N 1
ATOM 720 C CA . PHE A 1 91 ? -2.057 17.422 -0.472 1 97.81 91 PHE A CA 1
ATOM 721 C C . PHE A 1 91 ? -2.891 17.547 -1.742 1 97.81 91 PHE A C 1
ATOM 723 O O . PHE A 1 91 ? -2.801 18.547 -2.461 1 97.81 91 PHE A O 1
ATOM 730 N N . SER A 1 92 ? -3.584 16.531 -2.021 1 96.81 92 SER A N 1
ATOM 731 C CA . SER A 1 92 ? -4.418 16.516 -3.219 1 96.81 92 SER A CA 1
ATOM 732 C C . SER A 1 92 ? -5.852 16.109 -2.895 1 96.81 92 SER A C 1
ATOM 734 O O . SER A 1 92 ? -6.074 15.195 -2.098 1 96.81 92 SER A O 1
ATOM 736 N N . ASP A 1 93 ? -6.832 16.797 -3.504 1 96.19 93 ASP A N 1
ATOM 737 C CA . ASP A 1 93 ? -8.25 16.531 -3.301 1 96.19 93 ASP A CA 1
ATOM 738 C C . ASP A 1 93 ? -8.633 16.656 -1.828 1 96.19 93 ASP A C 1
ATOM 740 O O . ASP A 1 93 ? -9.219 15.742 -1.25 1 96.19 93 ASP A O 1
ATOM 744 N N . CYS A 1 94 ? -8.18 17.781 -1.28 1 96.5 94 CYS A N 1
ATOM 745 C CA . CYS A 1 94 ? -8.477 18.141 0.099 1 96.5 94 CYS A CA 1
ATOM 746 C C . CYS A 1 94 ? -9.219 19.469 0.159 1 96.5 94 CYS A C 1
ATOM 748 O O . CYS A 1 94 ? -8.703 20.453 0.694 1 96.5 94 CYS A O 1
ATOM 750 N N . PRO A 1 95 ? -10.461 19.547 -0.275 1 95.81 95 PRO A N 1
ATOM 751 C CA . PRO A 1 95 ? -11.172 20.812 -0.462 1 95.81 95 PRO A CA 1
ATOM 752 C C . PRO A 1 95 ? -11.383 21.578 0.847 1 95.81 95 PRO A C 1
ATOM 754 O O . PRO A 1 95 ? -11.586 22.797 0.833 1 95.81 95 PRO A O 1
ATOM 757 N N . ASN A 1 96 ? -11.25 20.891 1.979 1 95.5 96 ASN A N 1
ATOM 758 C CA . ASN A 1 96 ? -11.508 21.547 3.262 1 95.5 96 ASN A CA 1
ATOM 759 C C . ASN A 1 96 ? -10.203 21.906 3.969 1 95.5 96 ASN A C 1
ATOM 761 O O . ASN A 1 96 ? -10.227 22.516 5.043 1 95.5 96 ASN A O 1
ATOM 765 N N . PHE A 1 97 ? -9.141 21.547 3.383 1 96.56 97 PHE A N 1
ATOM 766 C CA . PHE A 1 97 ? -7.84 21.734 4.027 1 96.56 97 PHE A CA 1
ATOM 767 C C . PHE A 1 97 ? -7.43 23.203 4.008 1 96.56 97 PHE A C 1
ATOM 769 O O . PHE A 1 97 ? -7.254 23.781 2.938 1 96.56 97 PHE A O 1
ATOM 776 N N . LYS A 1 98 ? -7.113 23.781 5.207 1 94 98 LYS A N 1
ATOM 777 C CA . LYS A 1 98 ? -6.941 25.234 5.293 1 94 98 LYS A CA 1
ATOM 778 C C . LYS A 1 98 ? -5.691 25.594 6.09 1 94 98 LYS A C 1
ATOM 780 O O . LYS A 1 98 ? -5.172 26.703 5.977 1 94 98 LYS A O 1
ATOM 785 N N . PHE A 1 99 ? -5.211 24.594 6.891 1 92.94 99 PHE A N 1
ATOM 786 C CA . PHE A 1 99 ? -4.16 25 7.812 1 92.94 99 PHE A CA 1
ATOM 787 C C . PHE A 1 99 ? -3.027 23.969 7.828 1 92.94 99 PHE A C 1
ATOM 789 O O . PHE A 1 99 ? -3.262 22.781 8.039 1 92.94 99 PHE A O 1
ATOM 796 N N . LEU A 1 100 ? -1.832 24.5 7.668 1 96.19 100 LEU A N 1
ATOM 797 C CA . LEU A 1 100 ? -0.632 23.688 7.824 1 96.19 100 LEU A CA 1
ATOM 798 C C . LEU A 1 100 ? -0.208 23.609 9.289 1 96.19 100 LEU A C 1
ATOM 800 O O . LEU A 1 100 ? -0.567 24.484 10.086 1 96.19 100 LEU A O 1
ATOM 804 N N . PRO A 1 101 ? 0.481 22.688 9.539 1 96.94 101 PRO A N 1
ATOM 805 C CA . PRO A 1 101 ? 0.821 22.469 10.945 1 96.94 101 PRO A CA 1
ATOM 806 C C . PRO A 1 101 ? 1.883 23.438 11.453 1 96.94 101 PRO A C 1
ATOM 808 O O . PRO A 1 101 ? 2.771 23.844 10.695 1 96.94 101 PRO A O 1
ATOM 811 N N . GLU A 1 102 ? 1.65 23.766 12.812 1 97.19 102 GLU A N 1
ATOM 812 C CA . GLU A 1 102 ? 2.801 24.328 13.516 1 97.19 102 GLU A CA 1
ATOM 813 C C . GLU A 1 102 ? 3.971 23.344 13.531 1 97.19 102 GLU A C 1
ATOM 815 O O . GLU A 1 102 ? 3.777 22.141 13.727 1 97.19 102 GLU A O 1
ATOM 820 N N . GLY A 1 103 ? 5.168 23.828 13.195 1 96.94 103 GLY A N 1
ATOM 821 C CA . GLY A 1 103 ? 6.332 22.969 13.219 1 96.94 103 GLY A CA 1
ATOM 822 C C . GLY A 1 103 ? 6.809 22.578 11.828 1 96.94 103 GLY A C 1
ATOM 823 O O . GLY A 1 103 ? 7.906 22.031 11.672 1 96.94 103 GLY A O 1
ATOM 824 N N . LEU A 1 104 ? 5.98 22.844 10.836 1 97.62 104 LEU A N 1
ATOM 825 C CA . LEU A 1 104 ? 6.391 22.531 9.469 1 97.62 104 LEU A CA 1
ATOM 826 C C . LEU A 1 104 ? 7.711 23.219 9.133 1 97.62 104 LEU A C 1
ATOM 828 O O . LEU A 1 104 ? 8.539 22.656 8.414 1 97.62 104 LEU A O 1
ATOM 832 N N . GLN A 1 105 ? 7.902 24.422 9.711 1 97.62 105 GLN A N 1
ATOM 833 C CA . GLN A 1 105 ? 9.102 25.219 9.453 1 97.62 105 GLN A CA 1
ATOM 834 C C . GLN A 1 105 ? 10.352 24.516 9.953 1 97.62 105 GLN A C 1
ATOM 836 O O . GLN A 1 105 ? 11.469 24.875 9.578 1 97.62 105 GLN A O 1
ATOM 841 N N . ASN A 1 106 ? 10.148 23.484 10.742 1 97.44 106 ASN A N 1
ATOM 842 C CA . ASN A 1 106 ? 11.289 22.797 11.344 1 97.44 106 ASN A CA 1
ATOM 843 C C . ASN A 1 106 ? 11.695 21.578 10.539 1 97.44 106 ASN A C 1
ATOM 845 O O . ASN A 1 106 ? 12.695 20.922 10.859 1 97.44 106 ASN A O 1
ATOM 849 N N . ILE A 1 107 ? 10.93 21.219 9.578 1 97.88 107 ILE A N 1
ATOM 850 C CA . ILE A 1 107 ? 11.336 20.141 8.688 1 97.88 107 ILE A CA 1
ATOM 851 C C . ILE A 1 107 ? 12.336 20.656 7.656 1 97.88 107 ILE A C 1
ATOM 853 O O . ILE A 1 107 ? 11.938 21.125 6.582 1 97.88 107 ILE A O 1
ATOM 857 N N . SER A 1 108 ? 13.57 20.5 7.867 1 95.88 108 SER A N 1
ATOM 858 C CA . SER A 1 108 ? 14.617 21.25 7.188 1 95.88 108 SER A CA 1
ATOM 859 C C . SER A 1 108 ? 14.852 20.719 5.773 1 95.88 108 SER A C 1
ATOM 861 O O . SER A 1 108 ? 15.289 21.469 4.891 1 95.88 108 SER A O 1
ATOM 863 N N . LYS A 1 109 ? 14.531 19.469 5.469 1 98 109 LYS A N 1
ATOM 864 C CA . LYS A 1 109 ? 14.844 18.906 4.16 1 98 109 LYS A CA 1
ATOM 865 C C . LYS A 1 109 ? 13.68 19.094 3.188 1 98 109 LYS A C 1
ATOM 867 O O . LYS A 1 109 ? 13.797 18.766 2.002 1 98 109 LYS A O 1
ATOM 872 N N . LEU A 1 110 ? 12.555 19.562 3.711 1 98.56 110 LEU A N 1
ATOM 873 C CA . LEU A 1 110 ? 11.391 19.75 2.852 1 98.56 110 LEU A CA 1
ATOM 874 C C . LEU A 1 110 ? 11.695 20.781 1.757 1 98.56 110 LEU A C 1
ATOM 876 O O . LEU A 1 110 ? 12 21.938 2.047 1 98.56 110 LEU A O 1
ATOM 880 N N . GLN A 1 111 ? 11.555 20.344 0.474 1 98.5 111 GLN A N 1
ATOM 881 C CA . GLN A 1 111 ? 11.93 21.172 -0.658 1 98.5 111 GLN A CA 1
ATOM 882 C C . GLN A 1 111 ? 10.711 21.547 -1.492 1 98.5 111 GLN A C 1
ATOM 884 O O . GLN A 1 111 ? 10.672 22.625 -2.107 1 98.5 111 GLN A O 1
ATOM 889 N N . LYS A 1 112 ? 9.805 20.641 -1.54 1 98.62 112 LYS A N 1
ATOM 890 C CA . LYS A 1 112 ? 8.633 20.859 -2.383 1 98.62 112 LYS A CA 1
ATOM 891 C C . LYS A 1 112 ? 7.344 20.625 -1.6 1 98.62 112 LYS A C 1
ATOM 893 O O . LYS A 1 112 ? 7.203 19.625 -0.904 1 98.62 112 LYS A O 1
ATOM 898 N N . LEU A 1 113 ? 6.488 21.547 -1.713 1 98.62 113 LEU A N 1
ATOM 899 C CA . LEU A 1 113 ? 5.145 21.484 -1.15 1 98.62 113 LEU A CA 1
ATOM 900 C C . LEU A 1 113 ? 4.094 21.781 -2.219 1 98.62 113 LEU A C 1
ATOM 902 O O . LEU A 1 113 ? 4.082 22.859 -2.811 1 98.62 113 LEU A O 1
ATOM 906 N N . ALA A 1 114 ? 3.277 20.797 -2.479 1 98.5 114 ALA A N 1
ATOM 907 C CA . ALA A 1 114 ? 2.318 20.938 -3.568 1 98.5 114 ALA A CA 1
ATOM 908 C C . ALA A 1 114 ? 0.886 20.781 -3.066 1 98.5 114 ALA A C 1
ATOM 910 O O . ALA A 1 114 ? 0.608 19.906 -2.24 1 98.5 114 ALA A O 1
ATOM 911 N N . PHE A 1 115 ? 0.031 21.594 -3.602 1 97.94 115 PHE A N 1
ATOM 912 C CA . PHE A 1 115 ? -1.396 21.547 -3.307 1 97.94 115 PHE A CA 1
ATOM 913 C C . PHE A 1 115 ? -2.211 21.438 -4.59 1 97.94 115 PHE A C 1
ATOM 915 O O . PHE A 1 115 ? -1.973 22.172 -5.555 1 97.94 115 PHE A O 1
ATOM 922 N N . TRP A 1 116 ? -3.09 20.484 -4.562 1 96.69 116 TRP A N 1
ATOM 923 C CA . TRP A 1 116 ? -4.035 20.328 -5.66 1 96.69 116 TRP A CA 1
ATOM 924 C C . TRP A 1 116 ? -5.465 20.219 -5.141 1 96.69 116 TRP A C 1
ATOM 926 O O . TRP A 1 116 ? -5.801 19.297 -4.406 1 96.69 116 TRP A O 1
ATOM 936 N N . GLU A 1 117 ? -6.332 21.109 -5.484 1 96.12 117 GLU A N 1
ATOM 937 C CA . GLU A 1 117 ? -7.727 21.109 -5.059 1 96.12 117 GLU A CA 1
ATOM 938 C C . GLU A 1 117 ? -7.84 21.172 -3.537 1 96.12 117 GLU A C 1
ATOM 940 O O . GLU A 1 117 ? -8.453 20.297 -2.916 1 96.12 117 GLU A O 1
ATOM 945 N N . VAL A 1 118 ? -7.289 22.281 -2.988 1 96.44 118 VAL A N 1
ATOM 946 C CA . VAL A 1 118 ? -7.391 22.547 -1.56 1 96.44 118 VAL A CA 1
ATOM 947 C C . VAL A 1 118 ? -8.234 23.797 -1.331 1 96.44 118 VAL A C 1
ATOM 949 O O . VAL A 1 118 ? -8.672 24.438 -2.287 1 96.44 118 VAL A O 1
ATOM 952 N N . HIS A 1 119 ? -8.484 24.078 -0.101 1 96 119 HIS A N 1
ATOM 953 C CA . HIS A 1 119 ? -9.305 25.25 0.228 1 96 119 HIS A CA 1
ATOM 954 C C . HIS A 1 119 ? -8.641 26.531 -0.252 1 96 119 HIS A C 1
ATOM 956 O O . HIS A 1 119 ? -7.43 26.719 -0.089 1 96 119 HIS A O 1
ATOM 962 N N . GLU A 1 120 ? -9.414 27.422 -0.735 1 91.06 120 GLU A N 1
ATOM 963 C CA . GLU A 1 120 ? -8.906 28.641 -1.347 1 91.06 120 GLU A CA 1
ATOM 964 C C . GLU A 1 120 ? -8.203 29.531 -0.317 1 91.06 120 GLU A C 1
ATOM 966 O O . GLU A 1 120 ? -7.273 30.266 -0.65 1 91.06 120 GLU A O 1
ATOM 971 N N . ASP A 1 121 ? -8.547 29.484 0.881 1 94.75 121 ASP A N 1
ATOM 972 C CA . ASP A 1 121 ? -8 30.328 1.942 1 94.75 121 ASP A CA 1
ATOM 973 C C . ASP A 1 121 ? -6.543 29.969 2.232 1 94.75 121 ASP A C 1
ATOM 975 O O . ASP A 1 121 ? -5.781 30.797 2.734 1 94.75 121 ASP A O 1
ATOM 979 N N . LEU A 1 122 ? -6.184 28.734 1.939 1 96.12 122 LEU A N 1
ATOM 980 C CA . LEU A 1 122 ? -4.852 28.266 2.299 1 96.12 122 LEU A CA 1
ATOM 981 C C . LEU A 1 122 ? -3.775 29.094 1.605 1 96.12 122 LEU A C 1
ATOM 983 O O . LEU A 1 122 ? -2.83 29.562 2.248 1 96.12 122 LEU A O 1
ATOM 987 N N . SER A 1 123 ? -3.996 29.281 0.368 1 94.44 123 SER A N 1
ATOM 988 C CA . SER A 1 123 ? -3.01 30.047 -0.389 1 94.44 123 SER A CA 1
ATOM 989 C C . SER A 1 123 ? -2.84 31.453 0.181 1 94.44 123 SER A C 1
ATOM 991 O O . SER A 1 123 ? -1.715 31.922 0.355 1 94.44 123 SER A O 1
ATOM 993 N N . ARG A 1 124 ? -3.918 32.125 0.444 1 94.19 124 ARG A N 1
ATOM 994 C CA . ARG A 1 124 ? -3.898 33.469 0.997 1 94.19 124 ARG A CA 1
ATOM 995 C C . ARG A 1 124 ? -3.174 33.5 2.338 1 94.19 124 ARG A C 1
ATOM 997 O O . ARG A 1 124 ? -2.326 34.375 2.57 1 94.19 124 ARG A O 1
ATOM 1004 N N . GLN A 1 125 ? -3.447 32.562 3.148 1 94.88 125 GLN A N 1
ATOM 1005 C CA . GLN A 1 125 ? -2.85 32.5 4.48 1 94.88 125 GLN A CA 1
ATOM 1006 C C . GLN A 1 125 ? -1.346 32.25 4.395 1 94.88 125 GLN A C 1
ATOM 1008 O O . GLN A 1 125 ? -0.573 32.844 5.145 1 94.88 125 GLN A O 1
ATOM 1013 N N . LEU A 1 126 ? -0.985 31.391 3.523 1 95.75 126 LEU A N 1
ATOM 1014 C CA . LEU A 1 126 ? 0.425 31.031 3.4 1 95.75 126 LEU A CA 1
ATOM 1015 C C . LEU A 1 126 ? 1.232 32.188 2.836 1 95.75 126 LEU A C 1
ATOM 1017 O O . LEU A 1 126 ? 2.432 32.312 3.1 1 95.75 126 LEU A O 1
ATOM 1021 N N . GLN A 1 127 ? 0.593 33.031 2.131 1 94.5 127 GLN A N 1
ATOM 1022 C CA . GLN A 1 127 ? 1.272 34.219 1.6 1 94.5 127 GLN A CA 1
ATOM 1023 C C . GLN A 1 127 ? 1.213 35.375 2.586 1 94.5 127 GLN A C 1
ATOM 1025 O O . GLN A 1 127 ? 1.85 36.406 2.375 1 94.5 127 GLN A O 1
ATOM 1030 N N . GLY A 1 128 ? 0.503 35.219 3.652 1 95.12 128 GLY A N 1
ATOM 1031 C CA . GLY A 1 128 ? 0.334 36.219 4.691 1 95.12 128 GLY A CA 1
ATOM 1032 C C . GLY A 1 128 ? 0.902 35.812 6.031 1 95.12 128 GLY A C 1
ATOM 1033 O O . GLY A 1 128 ? 2.096 35.5 6.145 1 95.12 128 GLY A O 1
ATOM 1034 N N . GLU A 1 129 ? 0.042 35.562 7.027 1 94.25 129 GLU A N 1
ATOM 1035 C CA . GLU A 1 129 ? 0.427 35.375 8.422 1 94.25 129 GLU A CA 1
ATOM 1036 C C . GLU A 1 129 ? 1.112 34.031 8.617 1 94.25 129 GLU A C 1
ATOM 1038 O O . GLU A 1 129 ? 1.929 33.875 9.523 1 94.25 129 GLU A O 1
ATOM 1043 N N . GLU A 1 130 ? 0.872 33.125 7.762 1 95.25 130 GLU A N 1
ATOM 1044 C CA . GLU A 1 130 ? 1.401 31.766 7.957 1 95.25 130 GLU A CA 1
ATOM 1045 C C . GLU A 1 130 ? 2.621 31.516 7.074 1 95.25 130 GLU A C 1
ATOM 1047 O O . GLU A 1 130 ? 3.059 30.375 6.914 1 95.25 130 GLU A O 1
ATOM 1052 N N . ASN A 1 131 ? 3.125 32.562 6.547 1 97.12 131 ASN A N 1
ATOM 1053 C CA . ASN A 1 131 ? 4.246 32.438 5.621 1 97.12 131 ASN A CA 1
ATOM 1054 C C . ASN A 1 131 ? 5.473 31.844 6.297 1 97.12 131 ASN A C 1
ATOM 1056 O O . ASN A 1 131 ? 6.254 31.125 5.656 1 97.12 131 ASN A O 1
ATOM 1060 N N . TYR A 1 132 ? 5.602 32.062 7.539 1 97.38 132 TYR A N 1
ATOM 1061 C CA . TYR A 1 132 ? 6.77 31.594 8.281 1 97.38 132 TYR A CA 1
ATOM 1062 C C . TYR A 1 132 ? 6.852 30.078 8.258 1 97.38 132 TYR A C 1
ATOM 1064 O O . TYR A 1 132 ? 7.93 29.5 8.438 1 97.38 132 TYR A O 1
ATOM 1072 N N . LYS A 1 133 ? 5.809 29.375 8.016 1 97.25 133 LYS A N 1
ATOM 1073 C CA . LYS A 1 133 ? 5.777 27.906 8.008 1 97.25 133 LYS A CA 1
ATOM 1074 C C . LYS A 1 133 ? 6.426 27.359 6.742 1 97.25 133 LYS A C 1
ATOM 1076 O O . LYS A 1 133 ? 6.852 26.203 6.715 1 97.25 133 LYS A O 1
ATOM 1081 N N . ILE A 1 134 ? 6.461 28.188 5.676 1 97.81 134 ILE A N 1
ATOM 1082 C CA . ILE A 1 134 ? 6.863 27.625 4.391 1 97.81 134 ILE A CA 1
ATOM 1083 C C . ILE A 1 134 ? 8.055 28.406 3.834 1 97.81 134 ILE A C 1
ATOM 1085 O O . ILE A 1 134 ? 8.523 28.125 2.73 1 97.81 134 ILE A O 1
ATOM 1089 N N . LYS A 1 135 ? 8.555 29.406 4.48 1 96.81 135 LYS A N 1
ATOM 1090 C CA . LYS A 1 135 ? 9.586 30.312 3.992 1 96.81 135 LYS A CA 1
ATOM 1091 C C . LYS A 1 135 ? 10.844 29.547 3.584 1 96.81 135 LYS A C 1
ATOM 1093 O O . LYS A 1 135 ? 11.531 29.938 2.635 1 96.81 135 LYS A O 1
ATOM 1098 N N . HIS A 1 136 ? 11.117 28.469 4.191 1 97.38 136 HIS A N 1
ATOM 1099 C CA . HIS A 1 136 ? 12.344 27.719 3.961 1 97.38 136 HIS A CA 1
ATOM 1100 C C . HIS A 1 136 ? 12.188 26.75 2.793 1 97.38 136 HIS A C 1
ATOM 1102 O O . HIS A 1 136 ? 13.164 26.141 2.359 1 97.38 136 HIS A O 1
ATOM 1108 N N . ILE A 1 137 ? 10.992 26.547 2.359 1 98.12 137 ILE A N 1
ATOM 1109 C CA . ILE A 1 137 ? 10.695 25.578 1.309 1 98.12 137 ILE A CA 1
ATOM 1110 C C . ILE A 1 137 ? 10.945 26.203 -0.06 1 98.12 137 ILE A C 1
ATOM 1112 O O . ILE A 1 137 ? 10.391 27.266 -0.369 1 98.12 137 ILE A O 1
ATOM 1116 N N . SER A 1 138 ? 11.609 25.531 -0.971 1 97.56 138 SER A N 1
ATOM 1117 C CA . SER A 1 138 ? 12.062 26.078 -2.244 1 97.56 138 SER A CA 1
ATOM 1118 C C . SER A 1 138 ? 10.906 26.203 -3.232 1 97.56 138 SER A C 1
ATOM 1120 O O . SER A 1 138 ? 10.836 27.172 -3.994 1 97.56 138 SER A O 1
ATOM 1122 N N . LYS A 1 139 ? 10.078 25.359 -3.207 1 98.06 139 LYS A N 1
ATOM 1123 C CA . LYS A 1 139 ? 9 25.359 -4.191 1 98.06 139 LYS A CA 1
ATOM 1124 C C . LYS A 1 139 ? 7.66 25.031 -3.541 1 98.06 139 LYS A C 1
ATOM 1126 O O . LYS A 1 139 ? 7.477 23.953 -2.994 1 98.06 139 LYS A O 1
ATOM 1131 N N . VAL A 1 140 ? 6.805 25.922 -3.621 1 98.12 140 VAL A N 1
ATOM 1132 C CA . VAL A 1 140 ? 5.434 25.75 -3.152 1 98.12 140 VAL A CA 1
ATOM 1133 C C . VAL A 1 140 ? 4.461 25.984 -4.305 1 98.12 140 VAL A C 1
ATOM 1135 O O . VAL A 1 140 ? 4.484 27.031 -4.945 1 98.12 140 VAL A O 1
ATOM 1138 N N . THR A 1 141 ? 3.631 25.016 -4.652 1 97.81 141 THR A N 1
ATOM 1139 C CA . THR A 1 141 ? 2.764 25.141 -5.82 1 97.81 141 THR A CA 1
ATOM 1140 C C . THR A 1 141 ? 1.309 24.875 -5.445 1 97.81 141 THR A C 1
ATOM 1142 O O . THR A 1 141 ? 1.021 24.016 -4.605 1 97.81 141 THR A O 1
ATOM 1145 N N . PHE A 1 142 ? 0.426 25.625 -6.07 1 96.88 142 PHE A N 1
ATOM 1146 C CA . PHE A 1 142 ? -1.018 25.422 -6.043 1 96.88 142 PHE A CA 1
ATOM 1147 C C . PHE A 1 142 ? -1.549 25.141 -7.441 1 96.88 142 PHE A C 1
ATOM 1149 O O . PHE A 1 142 ? -1.421 25.969 -8.344 1 96.88 142 PHE A O 1
ATOM 1156 N N . ASP A 1 143 ? -2.08 23.922 -7.613 1 95.06 143 ASP A N 1
ATOM 1157 C CA . ASP A 1 143 ? -2.627 23.516 -8.906 1 95.06 143 ASP A CA 1
ATOM 1158 C C . ASP A 1 143 ? -1.618 23.75 -10.031 1 95.06 143 ASP A C 1
ATOM 1160 O O . ASP A 1 143 ? -1.962 24.312 -11.07 1 95.06 143 ASP A O 1
ATOM 1164 N N . GLY A 1 144 ? -0.437 23.516 -9.656 1 92.12 144 GLY A N 1
ATOM 1165 C CA . GLY A 1 144 ? 0.622 23.547 -10.648 1 92.12 144 GLY A CA 1
ATOM 1166 C C . GLY A 1 144 ? 1.295 24.906 -10.75 1 92.12 144 GLY A C 1
ATOM 1167 O O . GLY A 1 144 ? 2.307 25.047 -11.445 1 92.12 144 GLY A O 1
ATOM 1168 N N . GLU A 1 145 ? 0.808 25.891 -10.078 1 92.5 145 GLU A N 1
ATOM 1169 C CA . GLU A 1 145 ? 1.362 27.234 -10.148 1 92.5 145 GLU A CA 1
ATOM 1170 C C . GLU A 1 145 ? 2.125 27.594 -8.875 1 92.5 145 GLU A C 1
ATOM 1172 O O . GLU A 1 145 ? 1.651 27.312 -7.766 1 92.5 145 GLU A O 1
ATOM 1177 N N . SER A 1 146 ? 3.252 28.234 -9.055 1 92.81 146 SER A N 1
ATOM 1178 C CA . SER A 1 146 ? 4.094 28.594 -7.918 1 92.81 146 SER A CA 1
ATOM 1179 C C . SER A 1 146 ? 3.605 29.859 -7.246 1 92.81 146 SER A C 1
ATOM 1181 O O . SER A 1 146 ? 3.02 30.734 -7.902 1 92.81 146 SER A O 1
ATOM 1183 N N . ILE A 1 147 ? 3.912 29.984 -5.938 1 86.5 147 ILE A N 1
ATOM 1184 C CA . ILE A 1 147 ? 3.648 31.234 -5.234 1 86.5 147 ILE A CA 1
ATOM 1185 C C . ILE A 1 147 ? 4.953 31.797 -4.68 1 86.5 147 ILE A C 1
ATOM 1187 O O . ILE A 1 147 ? 5.918 31.062 -4.469 1 86.5 147 ILE A O 1
ATOM 1191 N N . MET B 1 1 ? -2.746 -13.242 15.156 1 42.22 1 MET B N 1
ATOM 1192 C CA . MET B 1 1 ? -2.572 -12.148 14.203 1 42.22 1 MET B CA 1
ATOM 1193 C C . MET B 1 1 ? -1.626 -11.086 14.758 1 42.22 1 MET B C 1
ATOM 1195 O O . MET B 1 1 ? -1.711 -10.727 15.938 1 42.22 1 MET B O 1
ATOM 1199 N N . PRO B 1 2 ? -0.575 -10.797 14.094 1 48.78 2 PRO B N 1
ATOM 1200 C CA . PRO B 1 2 ? 0.287 -9.766 14.688 1 48.78 2 PRO B CA 1
ATOM 1201 C C . PRO B 1 2 ? -0.48 -8.508 15.086 1 48.78 2 PRO B C 1
ATOM 1203 O O . PRO B 1 2 ? -1.456 -8.141 14.43 1 48.78 2 PRO B O 1
ATOM 1206 N N . SER B 1 3 ? -0.364 -8.109 16.172 1 55.25 3 SER B N 1
ATOM 1207 C CA . SER B 1 3 ? -1.104 -7.035 16.828 1 55.25 3 SER B CA 1
ATOM 1208 C C . SER B 1 3 ? -1.222 -5.816 15.922 1 55.25 3 SER B C 1
ATOM 1210 O O . SER B 1 3 ? -2.258 -5.145 15.906 1 55.25 3 SER B O 1
ATOM 1212 N N . TRP B 1 4 ? -0.151 -5.516 15.25 1 52.03 4 TRP B N 1
ATOM 1213 C CA . TRP B 1 4 ? -0.227 -4.301 14.445 1 52.03 4 TRP B CA 1
ATOM 1214 C C . TRP B 1 4 ? -1.225 -4.465 13.305 1 52.03 4 TRP B C 1
ATOM 1216 O O . TRP B 1 4 ? -1.871 -3.498 12.891 1 52.03 4 TRP B O 1
ATOM 1226 N N . LEU B 1 5 ? -1.312 -5.738 12.82 1 56.94 5 LEU B N 1
ATOM 1227 C CA . LEU B 1 5 ? -2.314 -6.016 11.805 1 56.94 5 LEU B CA 1
ATOM 1228 C C . LEU B 1 5 ? -3.719 -5.73 12.328 1 56.94 5 LEU B C 1
ATOM 1230 O O . LEU B 1 5 ? -4.594 -5.309 11.57 1 56.94 5 LEU B O 1
ATOM 1234 N N . ALA B 1 6 ? -3.611 -5.922 13.555 1 61.09 6 ALA B N 1
ATOM 1235 C CA . ALA B 1 6 ? -4.887 -5.637 14.203 1 61.09 6 ALA B CA 1
ATOM 1236 C C . ALA B 1 6 ? -5.262 -4.164 14.062 1 61.09 6 ALA B C 1
ATOM 1238 O O . ALA B 1 6 ? -6.441 -3.826 13.969 1 61.09 6 ALA B O 1
ATOM 1239 N N . SER B 1 7 ? -4.148 -3.471 13.812 1 64.56 7 SER B N 1
ATOM 1240 C CA . SER B 1 7 ? -4.461 -2.047 13.719 1 64.56 7 SER B CA 1
ATOM 1241 C C . SER B 1 7 ? -4.863 -1.664 12.305 1 64.56 7 SER B C 1
ATOM 1243 O O . SER B 1 7 ? -5.469 -0.611 12.086 1 64.56 7 SER B O 1
ATOM 1245 N N . MET B 1 8 ? -4.605 -2.607 11.445 1 73.56 8 MET B N 1
ATOM 1246 C CA . MET B 1 8 ? -4.898 -2.301 10.047 1 73.56 8 MET B CA 1
ATOM 1247 C C . MET B 1 8 ? -6.059 -3.143 9.539 1 73.56 8 MET B C 1
ATOM 1249 O O . MET B 1 8 ? -6.16 -3.412 8.344 1 73.56 8 MET B O 1
ATOM 1253 N N . ASN B 1 9 ? -6.898 -3.492 10.469 1 78.81 9 ASN B N 1
ATOM 1254 C CA . ASN B 1 9 ? -7.957 -4.449 10.156 1 78.81 9 ASN B CA 1
ATOM 1255 C C . ASN B 1 9 ? -8.945 -3.883 9.141 1 78.81 9 ASN B C 1
ATOM 1257 O O . ASN B 1 9 ? -9.688 -4.633 8.508 1 78.81 9 ASN B O 1
ATOM 1261 N N . ASN B 1 10 ? -8.898 -2.594 8.906 1 82.12 10 ASN B N 1
ATOM 1262 C CA . ASN B 1 10 ? -9.859 -1.993 7.992 1 82.12 10 ASN B CA 1
ATOM 1263 C C . ASN B 1 10 ? -9.219 -1.626 6.66 1 82.12 10 ASN B C 1
ATOM 1265 O O . ASN B 1 10 ? -9.844 -0.99 5.816 1 82.12 10 ASN B O 1
ATOM 1269 N N . LEU B 1 11 ? -8.055 -2.096 6.496 1 84.5 11 LEU B N 1
ATOM 1270 C CA . LEU B 1 11 ? -7.355 -1.812 5.246 1 84.5 11 LEU B CA 1
ATOM 1271 C C . LEU B 1 11 ? -8.031 -2.516 4.074 1 84.5 11 LEU B C 1
ATOM 1273 O O . LEU B 1 11 ? -8.305 -3.715 4.141 1 84.5 11 LEU B O 1
ATOM 1277 N N . THR B 1 12 ? -8.344 -1.717 3.023 1 90.56 12 THR B N 1
ATOM 1278 C CA . THR B 1 12 ? -9.078 -2.311 1.913 1 90.56 12 THR B CA 1
ATOM 1279 C C . THR B 1 12 ? -8.211 -2.371 0.66 1 90.56 12 THR B C 1
ATOM 1281 O O . THR B 1 12 ? -8.414 -3.229 -0.203 1 90.56 12 THR B O 1
ATOM 1284 N N . ARG B 1 13 ? -7.371 -1.47 0.53 1 92.62 13 ARG B N 1
ATOM 1285 C CA . ARG B 1 13 ? -6.496 -1.434 -0.637 1 92.62 13 ARG B CA 1
ATOM 1286 C C . ARG B 1 13 ? -5.051 -1.174 -0.227 1 92.62 13 ARG B C 1
ATOM 1288 O O . ARG B 1 13 ? -4.773 -0.266 0.56 1 92.62 13 ARG B O 1
ATOM 1295 N N . LEU B 1 14 ? -4.168 -1.995 -0.747 1 91.56 14 LEU B N 1
ATOM 1296 C CA . LEU B 1 14 ? -2.756 -1.938 -0.38 1 91.56 14 LEU B CA 1
ATOM 1297 C C . LEU B 1 14 ? -1.868 -2.098 -1.609 1 91.56 14 LEU B C 1
ATOM 1299 O O . LEU B 1 14 ? -2.041 -3.039 -2.387 1 91.56 14 LEU B O 1
ATOM 1303 N N . HIS B 1 15 ? -1.049 -1.143 -1.847 1 91.31 15 HIS B N 1
ATOM 1304 C CA . HIS B 1 15 ? -0.016 -1.214 -2.875 1 91.31 15 HIS B CA 1
ATOM 1305 C C . HIS B 1 15 ? 1.378 -1.14 -2.26 1 91.31 15 HIS B C 1
ATOM 1307 O O . HIS B 1 15 ? 1.712 -0.165 -1.584 1 91.31 15 HIS B O 1
ATOM 1313 N N . LEU B 1 16 ? 2.088 -2.188 -2.428 1 90.38 16 LEU B N 1
ATOM 1314 C CA . LEU B 1 16 ? 3.484 -2.258 -2.014 1 90.38 16 LEU B CA 1
ATOM 1315 C C . LEU B 1 16 ? 4.414 -2.207 -3.223 1 90.38 16 LEU B C 1
ATOM 1317 O O . LEU B 1 16 ? 4.184 -2.9 -4.219 1 90.38 16 LEU B O 1
ATOM 1321 N N . ALA B 1 17 ? 5.484 -1.397 -3.064 1 87.75 17 ALA B N 1
ATOM 1322 C CA . ALA B 1 17 ? 6.387 -1.317 -4.211 1 87.75 17 ALA B CA 1
ATOM 1323 C C . ALA B 1 17 ? 7.84 -1.196 -3.752 1 87.75 17 ALA B C 1
ATOM 1325 O O . ALA B 1 17 ? 8.117 -0.691 -2.662 1 87.75 17 ALA B O 1
ATOM 1326 N N . TYR B 1 18 ? 8.688 -1.81 -4.637 1 84.94 18 TYR B N 1
ATOM 1327 C CA . TYR B 1 18 ? 10.133 -1.654 -4.547 1 84.94 18 TYR B CA 1
ATOM 1328 C C . TYR B 1 18 ? 10.625 -1.958 -3.137 1 84.94 18 TYR B C 1
ATOM 1330 O O . TYR B 1 18 ? 11.359 -1.162 -2.543 1 84.94 18 TYR B O 1
ATOM 1338 N N . SER B 1 19 ? 10.148 -3.047 -2.73 1 82.12 19 SER B N 1
ATOM 1339 C CA . SER B 1 19 ? 10.523 -3.553 -1.415 1 82.12 19 SER B CA 1
ATOM 1340 C C . SER B 1 19 ? 11.25 -4.891 -1.527 1 82.12 19 SER B C 1
ATOM 1342 O O . SER B 1 19 ? 11.281 -5.5 -2.6 1 82.12 19 SER B O 1
ATOM 1344 N N . ASP B 1 20 ? 12.117 -5.211 -0.59 1 83.31 20 ASP B N 1
ATOM 1345 C CA . ASP B 1 20 ? 12.797 -6.496 -0.504 1 83.31 20 ASP B CA 1
ATOM 1346 C C . ASP B 1 20 ? 12.211 -7.359 0.613 1 83.31 20 ASP B C 1
ATOM 1348 O O . ASP B 1 20 ? 12.836 -7.52 1.667 1 83.31 20 ASP B O 1
ATOM 1352 N N . LEU B 1 21 ? 10.977 -7.875 0.22 1 83.5 21 LEU B N 1
ATOM 1353 C CA . LEU B 1 21 ? 10.273 -8.688 1.207 1 83.5 21 LEU B CA 1
ATOM 1354 C C . LEU B 1 21 ? 10.312 -10.164 0.82 1 83.5 21 LEU B C 1
ATOM 1356 O O . LEU B 1 21 ? 10.297 -10.5 -0.367 1 83.5 21 LEU B O 1
ATOM 1360 N N . SER B 1 22 ? 10.398 -10.953 1.784 1 83.88 22 SER B N 1
ATOM 1361 C CA . SER B 1 22 ? 10.281 -12.391 1.545 1 83.88 22 SER B CA 1
ATOM 1362 C C . SER B 1 22 ? 8.82 -12.812 1.414 1 83.88 22 SER B C 1
ATOM 1364 O O . SER B 1 22 ? 7.918 -12.062 1.79 1 83.88 22 SER B O 1
ATOM 1366 N N . GLU B 1 23 ? 8.656 -13.977 0.877 1 83.44 23 GLU B N 1
ATOM 1367 C CA . GLU B 1 23 ? 7.32 -14.547 0.772 1 83.44 23 GLU B CA 1
ATOM 1368 C C . GLU B 1 23 ? 6.645 -14.625 2.139 1 83.44 23 GLU B C 1
ATOM 1370 O O . GLU B 1 23 ? 5.457 -14.32 2.271 1 83.44 23 GLU B O 1
ATOM 1375 N N . ASN B 1 24 ? 7.438 -15.039 3.062 1 82.75 24 ASN B N 1
ATOM 1376 C CA . ASN B 1 24 ? 6.906 -15.18 4.414 1 82.75 24 ASN B CA 1
ATOM 1377 C C . ASN B 1 24 ? 6.484 -13.828 4.988 1 82.75 24 ASN B C 1
ATOM 1379 O O . ASN B 1 24 ? 5.512 -13.75 5.742 1 82.75 24 ASN B O 1
ATOM 1383 N N . GLN B 1 25 ? 7.168 -12.82 4.633 1 82.88 25 GLN B N 1
ATOM 1384 C CA . GLN B 1 25 ? 6.82 -11.484 5.105 1 82.88 25 GLN B CA 1
ATOM 1385 C C . GLN B 1 25 ? 5.531 -10.992 4.457 1 82.88 25 GLN B C 1
ATOM 1387 O O . GLN B 1 25 ? 4.672 -10.422 5.125 1 82.88 25 GLN B O 1
ATOM 1392 N N . ILE B 1 26 ? 5.336 -11.312 3.211 1 86.38 26 ILE B N 1
ATOM 1393 C CA . ILE B 1 26 ? 4.137 -10.898 2.49 1 86.38 26 ILE B CA 1
ATOM 1394 C C . ILE B 1 26 ? 2.941 -11.727 2.965 1 86.38 26 ILE B C 1
ATOM 1396 O O . ILE B 1 26 ? 1.822 -11.219 3.049 1 86.38 26 ILE B O 1
ATOM 1400 N N . SER B 1 27 ? 3.242 -12.969 3.348 1 87.06 27 SER B N 1
ATOM 1401 C CA . SER B 1 27 ? 2.172 -13.891 3.709 1 87.06 27 SER B CA 1
ATOM 1402 C C . SER B 1 27 ? 1.417 -13.406 4.941 1 87.06 27 SER B C 1
ATOM 1404 O O . SER B 1 27 ? 0.27 -13.805 5.168 1 87.06 27 SER B O 1
ATOM 1406 N N . VAL B 1 28 ? 1.992 -12.531 5.742 1 84.31 28 VAL B N 1
ATOM 1407 C CA . VAL B 1 28 ? 1.333 -12.008 6.938 1 84.31 28 VAL B CA 1
ATOM 1408 C C . VAL B 1 28 ? 0.124 -11.172 6.535 1 84.31 28 VAL B C 1
ATOM 1410 O O . VAL B 1 28 ? -0.826 -11.023 7.309 1 84.31 28 VAL B O 1
ATOM 1413 N N . LEU B 1 29 ? 0.099 -10.68 5.348 1 87.75 29 LEU B N 1
ATOM 1414 C CA . LEU B 1 29 ? -0.989 -9.844 4.852 1 87.75 29 LEU B CA 1
ATOM 1415 C C . LEU B 1 29 ? -2.266 -10.664 4.676 1 87.75 29 LEU B C 1
ATOM 1417 O O . LEU B 1 29 ? -3.359 -10.102 4.59 1 87.75 29 LEU B O 1
ATOM 1421 N N . GLN B 1 30 ? -2.09 -11.992 4.676 1 91.38 30 GLN B N 1
ATOM 1422 C CA . GLN B 1 30 ? -3.234 -12.867 4.449 1 91.38 30 GLN B CA 1
ATOM 1423 C C . GLN B 1 30 ? -4.254 -12.742 5.578 1 91.38 30 GLN B C 1
ATOM 1425 O O . GLN B 1 30 ? -5.418 -13.117 5.414 1 91.38 30 GLN B O 1
ATOM 1430 N N . TYR B 1 31 ? -3.812 -12.148 6.672 1 87.38 31 TYR B N 1
ATOM 1431 C CA . TYR B 1 31 ? -4.664 -12.094 7.855 1 87.38 31 TYR B CA 1
ATOM 1432 C C . TYR B 1 31 ? -5.449 -10.789 7.902 1 87.38 31 TYR B C 1
ATOM 1434 O O . TYR B 1 31 ? -6.266 -10.578 8.805 1 87.38 31 TYR B O 1
ATOM 1442 N N . LEU B 1 32 ? -5.234 -9.914 7.004 1 86.88 32 LEU B N 1
ATOM 1443 C CA . LEU B 1 32 ? -6.031 -8.695 6.945 1 86.88 32 LEU B CA 1
ATOM 1444 C C . LEU B 1 32 ? -7.453 -8.992 6.492 1 86.88 32 LEU B C 1
ATOM 1446 O O . LEU B 1 32 ? -7.68 -9.344 5.332 1 86.88 32 LEU B O 1
ATOM 1450 N N . PRO B 1 33 ? -8.43 -8.797 7.383 1 89.19 33 PRO B N 1
ATOM 1451 C CA . PRO B 1 33 ? -9.766 -9.359 7.133 1 89.19 33 PRO B CA 1
ATOM 1452 C C . PRO B 1 33 ? -10.547 -8.578 6.086 1 89.19 33 PRO B C 1
ATOM 1454 O O . PRO B 1 33 ? -11.492 -9.109 5.492 1 89.19 33 PRO B O 1
ATOM 1457 N N . LYS B 1 34 ? -10.148 -7.32 5.785 1 90.44 34 LYS B N 1
ATOM 1458 C CA . LYS B 1 34 ? -10.984 -6.496 4.918 1 90.44 34 LYS B CA 1
ATOM 1459 C C . LYS B 1 34 ? -10.234 -6.09 3.656 1 90.44 34 LYS B C 1
ATOM 1461 O O . LYS B 1 34 ? -10.719 -5.273 2.871 1 90.44 34 LYS B O 1
ATOM 1466 N N . LEU B 1 35 ? -9.031 -6.586 3.447 1 92.94 35 LEU B N 1
ATOM 1467 C CA . LEU B 1 35 ? -8.242 -6.246 2.27 1 92.94 35 LEU B CA 1
ATOM 1468 C C . LEU B 1 35 ? -8.914 -6.758 0.999 1 92.94 35 LEU B C 1
ATOM 1470 O O . LEU B 1 35 ? -9.156 -7.957 0.864 1 92.94 35 LEU B O 1
ATOM 1474 N N . LYS B 1 36 ? -9.188 -5.84 0.047 1 96.69 36 LYS B N 1
ATOM 1475 C CA . LYS B 1 36 ? -9.914 -6.195 -1.168 1 96.69 36 LYS B CA 1
ATOM 1476 C C . LYS B 1 36 ? -9.016 -6.113 -2.395 1 96.69 36 LYS B C 1
ATOM 1478 O O . LYS B 1 36 ? -9.234 -6.816 -3.383 1 96.69 36 LYS B O 1
ATOM 1483 N N . ASP B 1 37 ? -8.055 -5.227 -2.311 1 97.5 37 ASP B N 1
ATOM 1484 C CA . ASP B 1 37 ? -7.184 -4.926 -3.441 1 97.5 37 ASP B CA 1
ATOM 1485 C C . ASP B 1 37 ? -5.719 -4.875 -3.008 1 97.5 37 ASP B C 1
ATOM 1487 O O . ASP B 1 37 ? -5.32 -3.99 -2.248 1 97.5 37 ASP B O 1
ATOM 1491 N N . LEU B 1 38 ? -4.906 -5.809 -3.525 1 96.31 38 LEU B N 1
ATOM 1492 C CA . LEU B 1 38 ? -3.49 -5.887 -3.189 1 96.31 38 LEU B CA 1
ATOM 1493 C C . LEU B 1 38 ? -2.629 -5.836 -4.445 1 96.31 38 LEU B C 1
ATOM 1495 O O . LEU B 1 38 ? -2.834 -6.617 -5.379 1 96.31 38 LEU B O 1
ATOM 1499 N N . THR B 1 39 ? -1.731 -4.918 -4.461 1 96.19 39 THR B N 1
ATOM 1500 C CA . THR B 1 39 ? -0.752 -4.828 -5.539 1 96.19 39 THR B CA 1
ATOM 1501 C C . THR B 1 39 ? 0.665 -4.996 -4.996 1 96.19 39 THR B C 1
ATOM 1503 O O . THR B 1 39 ? 1.063 -4.301 -4.059 1 96.19 39 THR B O 1
ATOM 1506 N N . LEU B 1 40 ? 1.35 -5.926 -5.57 1 94.69 40 LEU B N 1
ATOM 1507 C CA . LEU B 1 40 ? 2.756 -6.164 -5.266 1 94.69 40 LEU B CA 1
ATOM 1508 C C . LEU B 1 40 ? 3.641 -5.805 -6.453 1 94.69 40 LEU B C 1
ATOM 1510 O O . LEU B 1 40 ? 3.773 -6.59 -7.395 1 94.69 40 LEU B O 1
ATOM 1514 N N . TRP B 1 41 ? 4.266 -4.688 -6.371 1 92.88 41 TRP B N 1
ATOM 1515 C CA . TRP B 1 41 ? 5.098 -4.18 -7.461 1 92.88 41 TRP B CA 1
ATOM 1516 C C . TRP B 1 41 ? 6.578 -4.285 -7.109 1 92.88 41 TRP B C 1
ATOM 1518 O O . TRP B 1 41 ? 7.105 -3.451 -6.375 1 92.88 41 TRP B O 1
ATOM 1528 N N . SER B 1 42 ? 7.32 -5.266 -7.672 1 90.25 42 SER B N 1
ATOM 1529 C CA . SER B 1 42 ? 8.734 -5.469 -7.395 1 90.25 42 SER B CA 1
ATOM 1530 C C . SER B 1 42 ? 9.008 -5.523 -5.895 1 90.25 42 SER B C 1
ATOM 1532 O O . SER B 1 42 ? 9.867 -4.805 -5.383 1 90.25 42 SER B O 1
ATOM 1534 N N . THR B 1 43 ? 8.227 -6.395 -5.262 1 88.19 43 THR B N 1
ATOM 1535 C CA . THR B 1 43 ? 8.242 -6.418 -3.803 1 88.19 43 THR B CA 1
ATOM 1536 C C . THR B 1 43 ? 9.203 -7.488 -3.285 1 88.19 43 THR B C 1
ATOM 1538 O O . THR B 1 43 ? 9.68 -7.406 -2.152 1 88.19 43 THR B O 1
ATOM 1541 N N . PHE B 1 44 ? 9.391 -8.484 -3.949 1 80.69 44 PHE B N 1
ATOM 1542 C CA . PHE B 1 44 ? 10.32 -9.516 -3.51 1 80.69 44 PHE B CA 1
ATOM 1543 C C . PHE B 1 44 ? 11.055 -10.125 -4.699 1 80.69 44 PHE B C 1
ATOM 1545 O O . PHE B 1 44 ? 10.578 -10.047 -5.832 1 80.69 44 PHE B O 1
ATOM 1552 N N . ASN B 1 45 ? 12.242 -10.539 -4.391 1 79.94 45 ASN B N 1
ATOM 1553 C CA . ASN B 1 45 ? 13.133 -11.039 -5.434 1 79.94 45 ASN B CA 1
ATOM 1554 C C . ASN B 1 45 ? 13.164 -12.57 -5.453 1 79.94 45 ASN B C 1
ATOM 1556 O O . ASN B 1 45 ? 14.234 -13.172 -5.324 1 79.94 45 ASN B O 1
ATOM 1560 N N . ALA B 1 46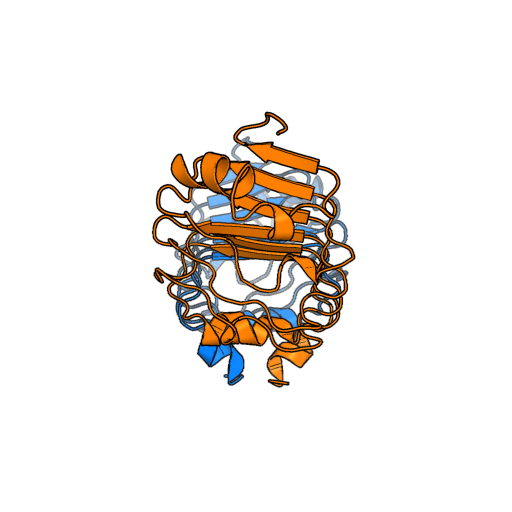 ? 12.008 -13.102 -5.512 1 85.56 46 ALA B N 1
ATOM 1561 C CA . ALA B 1 46 ? 11.977 -14.562 -5.551 1 85.56 46 ALA B CA 1
ATOM 1562 C C . ALA B 1 46 ? 11.555 -15.062 -6.93 1 85.56 46 ALA B C 1
ATOM 1564 O O . ALA B 1 46 ? 10.742 -14.43 -7.609 1 85.56 46 ALA B O 1
ATOM 1565 N N . LYS B 1 47 ? 12.078 -16.203 -7.172 1 92.62 47 LYS B N 1
ATOM 1566 C CA . LYS B 1 47 ? 11.75 -16.828 -8.453 1 92.62 47 LYS B CA 1
ATOM 1567 C C . LYS B 1 47 ? 10.469 -17.656 -8.344 1 92.62 47 LYS B C 1
ATOM 1569 O O . LYS B 1 47 ? 9.836 -17.953 -9.359 1 92.62 47 LYS B O 1
ATOM 1574 N N . MET B 1 48 ? 10.195 -17.984 -7.105 1 94.5 48 MET B N 1
ATOM 1575 C CA . MET B 1 48 ? 9.055 -18.875 -6.922 1 94.5 48 MET B CA 1
ATOM 1576 C C . MET B 1 48 ? 8.18 -18.406 -5.77 1 94.5 48 MET B C 1
ATOM 1578 O O . MET B 1 48 ? 8.68 -17.891 -4.773 1 94.5 48 MET B O 1
ATOM 1582 N N . ILE B 1 49 ? 6.867 -18.594 -5.949 1 93.31 49 ILE B N 1
ATOM 1583 C CA . ILE B 1 49 ? 5.879 -18.469 -4.883 1 93.31 49 ILE B CA 1
ATOM 1584 C C . ILE B 1 49 ? 5.297 -19.844 -4.566 1 93.31 49 ILE B C 1
ATOM 1586 O O . ILE B 1 49 ? 4.988 -20.625 -5.477 1 93.31 49 ILE B O 1
ATOM 1590 N N . GLY B 1 50 ? 5.25 -20.109 -3.385 1 93.88 50 GLY B N 1
ATOM 1591 C CA . GLY B 1 50 ? 4.754 -21.422 -3.01 1 93.88 50 GLY B CA 1
ATOM 1592 C C . GLY B 1 50 ? 3.516 -21.375 -2.133 1 93.88 50 GLY B C 1
ATOM 1593 O O . GLY B 1 50 ? 2.816 -20.359 -2.107 1 93.88 50 GLY B O 1
ATOM 1594 N N . LYS B 1 51 ? 3.236 -22.516 -1.447 1 93.94 51 LYS B N 1
ATOM 1595 C CA . LYS B 1 51 ? 2.027 -22.688 -0.645 1 93.94 51 LYS B CA 1
ATOM 1596 C C . LYS B 1 51 ? 2.059 -21.797 0.59 1 93.94 51 LYS B C 1
ATOM 1598 O O . LYS B 1 51 ? 1.02 -21.531 1.2 1 93.94 51 LYS B O 1
ATOM 1603 N N . GLN B 1 52 ? 3.246 -21.281 0.876 1 91.19 52 GLN B N 1
ATOM 1604 C CA . GLN B 1 52 ? 3.402 -20.469 2.076 1 91.19 52 GLN B CA 1
ATOM 1605 C C . GLN B 1 52 ? 2.828 -19.078 1.867 1 91.19 52 GLN B C 1
ATOM 1607 O O . GLN B 1 52 ? 2.625 -18.328 2.83 1 91.19 52 GLN B O 1
ATOM 1612 N N . PHE B 1 53 ? 2.559 -18.688 0.684 1 92.75 53 PHE B N 1
ATOM 1613 C CA . PHE B 1 53 ? 2.066 -17.359 0.356 1 92.75 53 PHE B CA 1
ATOM 1614 C C . PHE B 1 53 ? 0.704 -17.109 0.993 1 92.75 53 PHE B C 1
ATOM 1616 O O . PHE B 1 53 ? 0.429 -16.016 1.479 1 92.75 53 PHE B O 1
ATOM 1623 N N . CYS B 1 54 ? -0.101 -18.234 1 1 95.38 54 CYS B N 1
ATOM 1624 C CA . CYS B 1 54 ? -1.448 -18.094 1.542 1 95.38 54 CYS B CA 1
ATOM 1625 C C . CYS B 1 54 ? -1.985 -19.438 2.025 1 95.38 54 CYS B C 1
ATOM 1627 O O . CYS B 1 54 ? -1.979 -20.422 1.281 1 95.38 54 CYS B O 1
ATOM 1629 N N . LYS B 1 55 ? -2.439 -19.438 3.217 1 95.81 55 LYS B N 1
ATOM 1630 C CA . LYS B 1 55 ? -3.062 -20.625 3.785 1 95.81 55 LYS B CA 1
ATOM 1631 C C . LYS B 1 55 ? -4.559 -20.656 3.498 1 95.81 55 LYS B C 1
ATOM 1633 O O . LYS B 1 55 ? -5.113 -19.688 2.957 1 95.81 55 LYS B O 1
ATOM 1638 N N . ALA B 1 56 ? -5.125 -21.859 3.875 1 96.88 56 ALA B N 1
ATOM 1639 C CA . ALA B 1 56 ? -6.578 -21.953 3.752 1 96.88 56 ALA B CA 1
ATOM 1640 C C . ALA B 1 56 ? -7.27 -20.859 4.562 1 96.88 56 ALA B C 1
ATOM 1642 O O . ALA B 1 56 ? -6.902 -20.609 5.715 1 96.88 56 ALA B O 1
ATOM 1643 N N . GLY B 1 57 ? -8.102 -20.125 3.918 1 96.62 57 GLY B N 1
ATOM 1644 C CA . GLY B 1 57 ? -8.844 -19.062 4.586 1 96.62 57 GLY B CA 1
ATOM 1645 C C . GLY B 1 57 ? -8.125 -17.734 4.555 1 96.62 57 GLY B C 1
ATOM 1646 O O . GLY B 1 57 ? -8.656 -16.719 5.016 1 96.62 57 GLY B O 1
ATOM 1647 N N . GLY B 1 58 ? -6.926 -17.75 4.055 1 95.31 58 GLY B N 1
ATOM 1648 C CA . GLY B 1 58 ? -6.164 -16.516 3.975 1 95.31 58 GLY B CA 1
ATOM 1649 C C . GLY B 1 58 ? -6.715 -15.547 2.949 1 95.31 58 GLY B C 1
ATOM 1650 O O . GLY B 1 58 ? -7.348 -15.953 1.974 1 95.31 58 GLY B O 1
ATOM 1651 N N . PHE B 1 59 ? -6.492 -14.25 3.154 1 95.44 59 PHE B N 1
ATOM 1652 C CA . PHE B 1 59 ? -7.012 -13.18 2.312 1 95.44 59 PHE B CA 1
ATOM 1653 C C . PHE B 1 59 ? -8.516 -13.344 2.098 1 95.44 59 PHE B C 1
ATOM 1655 O O . PHE B 1 59 ? -8.977 -13.406 0.958 1 95.44 59 PHE B O 1
ATOM 1662 N N . PRO B 1 60 ? -9.258 -13.305 3.236 1 96.94 60 PRO B N 1
ATOM 1663 C CA . PRO B 1 60 ? -10.672 -13.695 3.17 1 96.94 60 PRO B CA 1
ATOM 1664 C C . PRO B 1 60 ? -11.492 -12.773 2.268 1 96.94 60 PRO B C 1
ATOM 1666 O O . PRO B 1 60 ? -12.469 -13.219 1.654 1 96.94 60 PRO B O 1
ATOM 1669 N N . GLU B 1 61 ? -11.109 -11.477 2.092 1 97 61 GLU B N 1
ATOM 1670 C CA . GLU B 1 61 ? -11.938 -10.555 1.32 1 97 61 GLU B CA 1
ATOM 1671 C C . GLU B 1 61 ? -11.195 -10.039 0.093 1 97 61 GLU B C 1
ATOM 1673 O O . GLU B 1 61 ? -11.672 -9.125 -0.589 1 97 61 GLU B O 1
ATOM 1678 N N . LEU B 1 62 ? -10.039 -10.594 -0.243 1 98.19 62 LEU B N 1
ATOM 1679 C CA . LEU B 1 62 ? -9.258 -10.109 -1.375 1 98.19 62 LEU B CA 1
ATOM 1680 C C . LEU B 1 62 ? -9.961 -10.414 -2.693 1 98.19 62 LEU B C 1
ATOM 1682 O O . LEU B 1 62 ? -10.227 -11.586 -3 1 98.19 62 LEU B O 1
ATOM 1686 N N . GLU B 1 63 ? -10.219 -9.391 -3.465 1 98.75 63 GLU B N 1
ATOM 1687 C CA . GLU B 1 63 ? -10.906 -9.531 -4.742 1 98.75 63 GLU B CA 1
ATOM 1688 C C . GLU B 1 63 ? -9.938 -9.383 -5.914 1 98.75 63 GLU B C 1
ATOM 1690 O O . GLU B 1 63 ? -10.094 -10.039 -6.945 1 98.75 63 GLU B O 1
ATOM 1695 N N . ILE B 1 64 ? -8.953 -8.523 -5.68 1 98.75 64 ILE B N 1
ATOM 1696 C CA . ILE B 1 64 ? -8.008 -8.203 -6.75 1 98.75 64 ILE B CA 1
ATOM 1697 C C . ILE B 1 64 ? -6.582 -8.414 -6.258 1 98.75 64 ILE B C 1
ATOM 1699 O O . ILE B 1 64 ? -6.188 -7.871 -5.223 1 98.75 64 ILE B O 1
ATOM 1703 N N . LEU B 1 65 ? -5.816 -9.219 -6.973 1 98.5 65 LEU B N 1
ATOM 1704 C CA . LEU B 1 65 ? -4.391 -9.391 -6.719 1 98.5 65 LEU B CA 1
ATOM 1705 C C . LEU B 1 65 ? -3.576 -9.117 -7.98 1 98.5 65 LEU B C 1
ATOM 1707 O O . LEU B 1 65 ? -3.783 -9.758 -9.008 1 98.5 65 LEU B O 1
ATOM 1711 N N . LYS B 1 66 ? -2.682 -8.18 -7.887 1 98.06 66 LYS B N 1
ATOM 1712 C CA . LYS B 1 66 ? -1.786 -7.852 -8.992 1 98.06 66 LYS B CA 1
ATOM 1713 C C . LYS B 1 66 ? -0.325 -8.031 -8.586 1 98.06 66 LYS B C 1
ATOM 1715 O O . LYS B 1 66 ? 0.104 -7.52 -7.555 1 98.06 66 LYS B O 1
ATOM 1720 N N . ILE B 1 67 ? 0.379 -8.672 -9.43 1 97.19 67 ILE B N 1
ATOM 1721 C CA . ILE B 1 67 ? 1.786 -8.938 -9.156 1 97.19 67 ILE B CA 1
ATOM 1722 C C . ILE B 1 67 ? 2.641 -8.461 -10.328 1 97.19 67 ILE B C 1
ATOM 1724 O O . ILE B 1 67 ? 2.379 -8.82 -11.484 1 97.19 67 ILE B O 1
ATOM 1728 N N . VAL B 1 68 ? 3.51 -7.613 -10.055 1 95.75 68 VAL B N 1
ATOM 1729 C CA . VAL B 1 68 ? 4.547 -7.176 -10.984 1 95.75 68 VAL B CA 1
ATOM 1730 C C . VAL B 1 68 ? 5.918 -7.613 -10.469 1 95.75 68 VAL B C 1
ATOM 1732 O O . VAL B 1 68 ? 6.301 -7.277 -9.344 1 95.75 68 VAL B O 1
ATOM 1735 N N . SER B 1 69 ? 6.664 -8.398 -11.242 1 95.06 69 SER B N 1
ATOM 1736 C CA . SER B 1 69 ? 7.965 -8.898 -10.812 1 95.06 69 SER B CA 1
ATOM 1737 C C . SER B 1 69 ? 8.852 -9.258 -12 1 95.06 69 SER B C 1
ATOM 1739 O O . SER B 1 69 ? 8.438 -10.016 -12.883 1 95.06 69 SER B O 1
ATOM 1741 N N . ASP B 1 70 ? 10.047 -8.828 -11.93 1 92.56 70 ASP B N 1
ATOM 1742 C CA . ASP B 1 70 ? 11.023 -9.156 -12.969 1 92.56 70 ASP B CA 1
ATOM 1743 C C . ASP B 1 70 ? 11.617 -10.547 -12.734 1 92.56 70 ASP B C 1
ATOM 1745 O O . ASP B 1 70 ? 12.242 -11.117 -13.633 1 92.56 70 ASP B O 1
ATOM 1749 N N . PHE B 1 71 ? 11.328 -11.117 -11.609 1 92.12 71 PHE B N 1
ATOM 1750 C CA . PHE B 1 71 ? 12.094 -12.297 -11.219 1 92.12 71 PHE B CA 1
ATOM 1751 C C . PHE B 1 71 ? 11.203 -13.531 -11.164 1 92.12 71 PHE B C 1
ATOM 1753 O O . PHE B 1 71 ? 11.672 -14.656 -11.328 1 92.12 71 PHE B O 1
ATOM 1760 N N . LEU B 1 72 ? 9.977 -13.281 -10.961 1 94.81 72 LEU B N 1
ATOM 1761 C CA . LEU B 1 72 ? 9.07 -14.398 -10.695 1 94.81 72 LEU B CA 1
ATOM 1762 C C . LEU B 1 72 ? 8.977 -15.32 -11.906 1 94.81 72 LEU B C 1
ATOM 1764 O O . LEU B 1 72 ? 8.672 -14.875 -13.016 1 94.81 72 LEU B O 1
ATOM 1768 N N . ALA B 1 73 ? 9.203 -16.609 -11.695 1 95.19 73 ALA B N 1
ATOM 1769 C CA . ALA B 1 73 ? 9.18 -17.594 -12.766 1 95.19 73 ALA B CA 1
ATOM 1770 C C . ALA B 1 73 ? 8 -18.547 -12.609 1 95.19 73 ALA B C 1
ATOM 1772 O O . ALA B 1 73 ? 7.453 -19.031 -13.602 1 95.19 73 ALA B O 1
ATOM 1773 N N . GLU B 1 74 ? 7.699 -18.766 -11.352 1 95.19 74 GLU B N 1
ATOM 1774 C CA . GLU B 1 74 ? 6.668 -19.766 -11.125 1 95.19 74 GLU B CA 1
ATOM 1775 C C . GLU B 1 74 ? 5.906 -19.5 -9.836 1 95.19 74 GLU B C 1
ATOM 1777 O O . GLU B 1 74 ? 6.488 -19.062 -8.844 1 95.19 74 GLU B O 1
ATOM 1782 N N . TRP B 1 75 ? 4.629 -19.703 -9.844 1 95.75 75 TRP B N 1
ATOM 1783 C CA . TRP B 1 75 ? 3.811 -19.969 -8.664 1 95.75 75 TRP B CA 1
ATOM 1784 C C . TRP B 1 75 ? 3.443 -21.438 -8.578 1 95.75 75 TRP B C 1
ATOM 1786 O O . TRP B 1 75 ? 2.676 -21.953 -9.398 1 95.75 75 TRP B O 1
ATOM 1796 N N . THR B 1 76 ? 3.939 -22.109 -7.539 1 96.31 76 THR B N 1
ATOM 1797 C CA . THR B 1 76 ? 3.957 -23.562 -7.574 1 96.31 76 THR B CA 1
ATOM 1798 C C . THR B 1 76 ? 2.631 -24.125 -7.074 1 96.31 76 THR B C 1
ATOM 1800 O O . THR B 1 76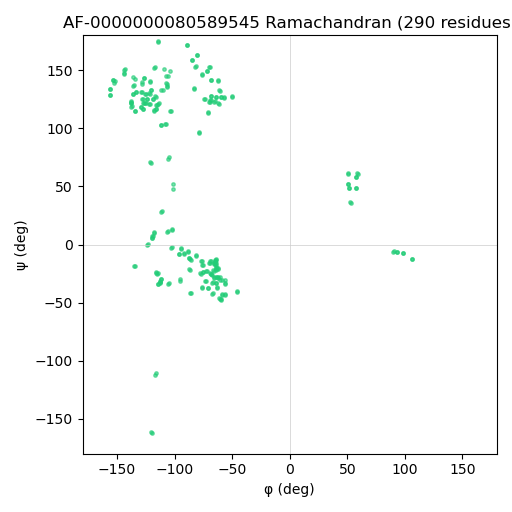 ? 2.119 -25.109 -7.621 1 96.31 76 THR B O 1
ATOM 1803 N N . GLU B 1 77 ? 2.154 -23.516 -6.035 1 96.88 77 GLU B N 1
ATOM 1804 C CA . GLU B 1 77 ? 0.99 -24.141 -5.418 1 96.88 77 GLU B CA 1
ATOM 1805 C C . GLU B 1 77 ? 0.135 -23.109 -4.684 1 96.88 77 GLU B C 1
ATOM 1807 O O . GLU B 1 77 ? 0.663 -22.188 -4.055 1 96.88 77 GLU B O 1
ATOM 1812 N N . VAL B 1 78 ? -1.18 -23.297 -4.793 1 96.81 78 VAL B N 1
ATOM 1813 C CA . VAL B 1 78 ? -2.17 -22.609 -3.973 1 96.81 78 VAL B CA 1
ATOM 1814 C C . VAL B 1 78 ? -2.926 -23.625 -3.115 1 96.81 78 VAL B C 1
ATOM 1816 O O . VAL B 1 78 ? -3.449 -24.609 -3.629 1 96.81 78 VAL B O 1
ATOM 1819 N N . VAL B 1 79 ? -2.926 -23.328 -1.884 1 96.94 79 VAL B N 1
ATOM 1820 C CA . VAL B 1 79 ? -3.598 -24.203 -0.937 1 96.94 79 VAL B CA 1
ATOM 1821 C C . VAL B 1 79 ? -5.105 -24.156 -1.158 1 96.94 79 VAL B C 1
ATOM 1823 O O . VAL B 1 79 ? -5.668 -23.078 -1.384 1 96.94 79 VAL B O 1
ATOM 1826 N N . ASN B 1 80 ? -5.738 -25.375 -1.012 1 96.94 80 ASN B N 1
ATOM 1827 C CA . ASN B 1 80 ? -7.195 -25.406 -1.117 1 96.94 80 ASN B CA 1
ATOM 1828 C C . ASN B 1 80 ? -7.852 -24.516 -0.062 1 96.94 80 ASN B C 1
ATOM 1830 O O . ASN B 1 80 ? -7.48 -24.562 1.111 1 96.94 80 ASN B O 1
ATOM 1834 N N . GLY B 1 81 ? -8.68 -23.656 -0.517 1 97.44 81 GLY B N 1
ATOM 1835 C CA . GLY B 1 81 ? -9.391 -22.766 0.4 1 97.44 81 GLY B CA 1
ATOM 1836 C C . GLY B 1 81 ? -8.758 -21.391 0.507 1 97.44 81 GLY B C 1
ATOM 1837 O O . GLY B 1 81 ? -9.328 -20.5 1.138 1 97.44 81 GLY B O 1
ATOM 1838 N N . ALA B 1 82 ? -7.66 -21.219 -0.059 1 97.19 82 ALA B N 1
ATOM 1839 C CA . ALA B 1 82 ? -7.035 -19.891 -0.094 1 97.19 82 ALA B CA 1
ATOM 1840 C C . ALA B 1 82 ? -7.789 -18.969 -1.036 1 97.19 82 ALA B C 1
ATOM 1842 O O . ALA B 1 82 ? -8.477 -19.422 -1.954 1 97.19 82 ALA B O 1
ATOM 1843 N N . PHE B 1 83 ? -7.801 -17.656 -0.765 1 97.94 83 PHE B N 1
ATOM 1844 C CA . PHE B 1 83 ? -8.359 -16.609 -1.614 1 97.94 83 PHE B CA 1
ATOM 1845 C C . PHE B 1 83 ? -9.828 -16.875 -1.905 1 97.94 83 PHE B C 1
ATOM 1847 O O . PHE B 1 83 ? -10.242 -16.906 -3.066 1 97.94 83 PHE B O 1
ATOM 1854 N N . PRO B 1 84 ? -10.609 -16.969 -0.886 1 98.44 84 PRO B N 1
ATOM 1855 C CA . PRO B 1 84 ? -12.008 -17.344 -1.104 1 98.44 84 PRO B CA 1
ATOM 1856 C C . PRO B 1 84 ? -12.789 -16.297 -1.88 1 98.44 84 PRO B C 1
ATOM 1858 O O . PRO B 1 84 ? -13.844 -16.594 -2.449 1 98.44 84 PRO B O 1
ATOM 1861 N N . SER B 1 85 ? -12.289 -15.039 -1.999 1 98.56 85 SER B N 1
ATOM 1862 C CA . SER B 1 85 ? -13.062 -13.969 -2.627 1 98.56 85 SER B CA 1
ATOM 1863 C C . SER B 1 85 ? -12.344 -13.422 -3.857 1 98.56 85 SER B C 1
ATOM 1865 O O . SER B 1 85 ? -12.789 -12.438 -4.457 1 98.56 85 SER B O 1
ATOM 1867 N N . LEU B 1 86 ? -11.266 -14.016 -4.285 1 98.81 86 LEU B N 1
ATOM 1868 C CA . LEU B 1 86 ? -10.461 -13.5 -5.383 1 98.81 86 LEU B CA 1
ATOM 1869 C C . LEU B 1 86 ? -11.211 -13.602 -6.707 1 98.81 86 LEU B C 1
ATOM 1871 O O . LEU B 1 86 ? -11.609 -14.695 -7.109 1 98.81 86 LEU B O 1
ATOM 1875 N N . THR B 1 87 ? -11.359 -12.461 -7.414 1 98.81 87 THR B N 1
ATOM 1876 C CA . THR B 1 87 ? -12.109 -12.445 -8.664 1 98.81 87 THR B CA 1
ATOM 1877 C C . THR B 1 87 ? -11.203 -12.078 -9.836 1 98.81 87 THR B C 1
ATOM 1879 O O . THR B 1 87 ? -11.508 -12.398 -10.984 1 98.81 87 THR B O 1
ATOM 1882 N N . PHE B 1 88 ? -10.16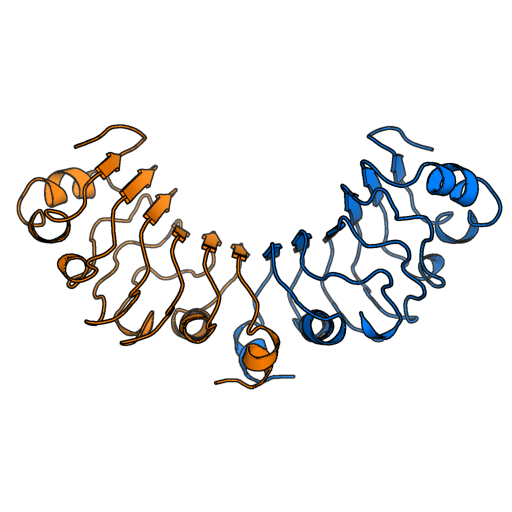4 -11.406 -9.516 1 98.88 88 PHE B N 1
ATOM 1883 C CA . PHE B 1 88 ? -9.266 -10.914 -10.555 1 98.88 88 PHE B CA 1
ATOM 1884 C C . PHE B 1 88 ? -7.809 -11.109 -10.148 1 98.88 88 PHE B C 1
ATOM 1886 O O . PHE B 1 88 ? -7.387 -10.641 -9.086 1 98.88 88 PHE B O 1
ATOM 1893 N N . LEU B 1 89 ? -7.066 -11.812 -10.977 1 98.75 89 LEU B N 1
ATOM 1894 C CA . LEU B 1 89 ? -5.637 -12.047 -10.812 1 98.75 89 LEU B CA 1
ATOM 1895 C C . LEU B 1 89 ? -4.859 -11.555 -12.023 1 98.75 89 LEU B C 1
ATOM 1897 O O . LEU B 1 89 ? -5.23 -11.844 -13.164 1 98.75 89 LEU B O 1
ATOM 1901 N N . MET B 1 90 ? -3.826 -10.781 -11.727 1 98.56 90 MET B N 1
ATOM 1902 C CA . MET B 1 90 ? -3.062 -10.234 -12.844 1 98.56 90 MET B CA 1
ATOM 1903 C C . MET B 1 90 ? -1.563 -10.359 -12.594 1 98.56 90 MET B C 1
ATOM 1905 O O . MET B 1 90 ? -1.095 -10.117 -11.484 1 98.56 90 MET B O 1
ATOM 1909 N N . PHE B 1 91 ? -0.878 -10.75 -13.617 1 97.88 91 PHE B N 1
ATOM 1910 C CA . PHE B 1 91 ? 0.579 -10.711 -13.672 1 97.88 91 PHE B CA 1
ATOM 1911 C C . PHE B 1 91 ? 1.053 -9.75 -14.758 1 97.88 91 PHE B C 1
ATOM 1913 O O . PHE B 1 91 ? 0.677 -9.891 -15.922 1 97.88 91 PHE B O 1
ATOM 1920 N N . SER B 1 92 ? 1.773 -8.789 -14.344 1 96.81 92 SER B N 1
ATOM 1921 C CA . SER B 1 92 ? 2.281 -7.812 -15.297 1 96.81 92 SER B CA 1
ATOM 1922 C C . SER B 1 92 ? 3.785 -7.621 -15.148 1 96.81 92 SER B C 1
ATOM 1924 O O . SER B 1 92 ? 4.301 -7.578 -14.031 1 96.81 92 SER B O 1
ATOM 1926 N N . ASP B 1 93 ? 4.504 -7.5 -16.281 1 96.25 93 ASP B N 1
ATOM 1927 C CA . ASP B 1 93 ? 5.949 -7.305 -16.297 1 96.25 93 ASP B CA 1
ATOM 1928 C C . ASP B 1 93 ? 6.664 -8.445 -15.57 1 96.25 93 ASP B C 1
ATOM 1930 O O . ASP B 1 93 ? 7.48 -8.195 -14.68 1 96.25 93 ASP B O 1
ATOM 1934 N N . CYS B 1 94 ? 6.238 -9.648 -15.961 1 96.56 94 CYS B N 1
ATOM 1935 C CA . CYS B 1 94 ? 6.828 -10.875 -15.445 1 96.56 94 CYS B CA 1
ATOM 1936 C C . CYS B 1 94 ? 7.402 -11.719 -16.578 1 96.56 94 CYS B C 1
ATOM 1938 O O . CYS B 1 94 ? 6.922 -12.82 -16.844 1 96.56 94 CYS B O 1
ATOM 1940 N N . PRO B 1 95 ? 8.492 -11.305 -17.203 1 95.88 95 PRO B N 1
ATOM 1941 C CA . PRO B 1 95 ? 8.977 -11.93 -18.438 1 95.88 95 PRO B CA 1
ATOM 1942 C C . PRO B 1 95 ? 9.422 -13.375 -18.234 1 95.88 95 PRO B C 1
ATOM 1944 O O . PRO B 1 95 ? 9.477 -14.148 -19.188 1 95.88 95 PRO B O 1
ATOM 1947 N N . ASN B 1 96 ? 9.656 -13.773 -16.984 1 95.62 96 ASN B N 1
ATOM 1948 C CA . ASN B 1 96 ? 10.141 -15.125 -16.734 1 95.62 96 ASN B CA 1
ATOM 1949 C C . ASN B 1 96 ? 9.023 -16.047 -16.234 1 95.62 96 ASN B C 1
ATOM 1951 O O . ASN B 1 96 ? 9.242 -17.234 -16.016 1 95.62 96 ASN B O 1
ATOM 1955 N N . PHE B 1 97 ? 7.891 -15.5 -16.078 1 96.62 97 PHE B N 1
ATOM 1956 C CA . PHE B 1 97 ? 6.781 -16.234 -15.484 1 96.62 97 PHE B CA 1
ATOM 1957 C C . PHE B 1 97 ? 6.215 -17.25 -16.484 1 96.62 97 PHE B C 1
ATOM 1959 O O . PHE B 1 97 ? 5.715 -16.875 -17.531 1 96.62 97 PHE B O 1
ATOM 1966 N N . LYS B 1 98 ? 6.141 -18.562 -16.078 1 94.12 98 LYS B N 1
ATOM 1967 C CA . LYS B 1 98 ? 5.832 -19.594 -17.047 1 94.12 98 LYS B CA 1
ATOM 1968 C C . LYS B 1 98 ? 4.789 -20.578 -16.5 1 94.12 98 LYS B C 1
ATOM 1970 O O . LYS B 1 98 ? 4.137 -21.281 -17.266 1 94.12 98 LYS B O 1
ATOM 1975 N N . PHE B 1 99 ? 4.637 -20.562 -15.148 1 93.12 99 PHE B N 1
ATOM 1976 C CA . PHE B 1 99 ? 3.814 -21.641 -14.609 1 93.12 99 PHE B CA 1
ATOM 1977 C C . PHE B 1 99 ? 2.844 -21.094 -13.562 1 93.12 99 PHE B C 1
ATOM 1979 O O . PHE B 1 99 ? 3.254 -20.438 -12.609 1 93.12 99 PHE B O 1
ATOM 1986 N N . LEU B 1 100 ? 1.591 -21.453 -13.75 1 96.25 100 LEU B N 1
ATOM 1987 C CA . LEU B 1 100 ? 0.567 -21.172 -12.75 1 96.25 100 LEU B CA 1
ATOM 1988 C C . LEU B 1 100 ? 0.529 -22.25 -11.68 1 96.25 100 LEU B C 1
ATOM 1990 O O . LEU B 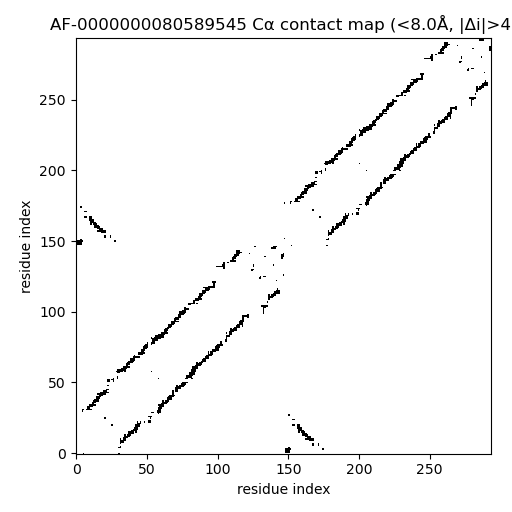1 100 ? 0.971 -23.375 -11.922 1 96.25 100 LEU B O 1
ATOM 1994 N N . PRO B 1 101 ? 0.033 -21.922 -10.664 1 97 101 PRO B N 1
ATOM 1995 C CA . PRO B 1 101 ? 0.084 -22.859 -9.539 1 97 101 PRO B CA 1
ATOM 1996 C C . PRO B 1 101 ? -0.923 -24 -9.68 1 97 101 PRO B C 1
ATOM 1998 O O . PRO B 1 101 ? -2.012 -23.797 -10.227 1 97 101 PRO B O 1
ATOM 2001 N N . GLU B 1 102 ? -0.397 -25.188 -9.117 1 97.25 102 GLU B N 1
ATOM 2002 C CA . GLU B 1 102 ? -1.394 -26.203 -8.805 1 97.25 102 GLU B CA 1
ATOM 2003 C C . GLU B 1 102 ? -2.4 -25.688 -7.777 1 97.25 102 GLU B C 1
ATOM 2005 O O . GLU B 1 102 ? -2.027 -25.016 -6.816 1 97.25 102 GLU B O 1
ATOM 2010 N N . GLY B 1 103 ? -3.691 -25.906 -8.062 1 96.88 103 GLY B N 1
ATOM 2011 C CA . GLY B 1 103 ? -4.707 -25.469 -7.117 1 96.88 103 GLY B CA 1
ATOM 2012 C C . GLY B 1 103 ? -5.465 -24.234 -7.574 1 96.88 103 GLY B C 1
ATOM 2013 O O . GLY B 1 103 ? -6.5 -23.891 -7.004 1 96.88 103 GLY B O 1
ATOM 2014 N N . LEU B 1 104 ? -4.949 -23.594 -8.602 1 97.62 104 LEU B N 1
ATOM 2015 C CA . LEU B 1 104 ? -5.645 -22.422 -9.125 1 97.62 104 LEU B CA 1
ATOM 2016 C C . LEU B 1 104 ? -7.078 -22.766 -9.516 1 97.62 104 LEU B C 1
ATOM 2018 O O . LEU B 1 104 ? -7.988 -21.953 -9.344 1 97.62 104 LEU B O 1
ATOM 2022 N N . GLN B 1 105 ? -7.254 -24.016 -10.008 1 97.62 105 GLN B N 1
ATOM 2023 C CA . GLN B 1 105 ? -8.555 -24.484 -10.461 1 97.62 105 GLN B CA 1
ATOM 2024 C C . GLN B 1 105 ? -9.562 -24.531 -9.305 1 97.62 105 GLN B C 1
ATOM 2026 O O . GLN B 1 105 ? -10.766 -24.625 -9.531 1 97.62 105 GLN B O 1
ATOM 2031 N N . ASN B 1 106 ? -9.055 -24.422 -8.125 1 97.44 106 ASN B N 1
ATOM 2032 C CA . ASN B 1 106 ? -9.922 -24.547 -6.961 1 97.44 106 ASN B CA 1
ATOM 2033 C C . ASN B 1 106 ? -10.375 -23.188 -6.449 1 97.44 106 ASN B C 1
ATOM 2035 O O . ASN B 1 106 ? -11.18 -23.094 -5.52 1 97.44 106 ASN B O 1
ATOM 2039 N N . ILE B 1 107 ? -9.836 -22.141 -6.957 1 97.94 107 ILE B N 1
ATOM 2040 C CA . ILE B 1 107 ? -10.32 -20.812 -6.605 1 97.94 107 ILE B CA 1
ATOM 2041 C C . ILE B 1 107 ? -11.602 -20.5 -7.383 1 97.94 107 ILE B C 1
ATOM 2043 O O . ILE B 1 107 ? -11.539 -19.969 -8.492 1 97.94 107 ILE B O 1
ATOM 2047 N N . SER B 1 108 ? -12.703 -20.703 -6.824 1 96 108 SER B N 1
ATOM 2048 C CA . SER B 1 108 ? -13.969 -20.828 -7.539 1 96 108 SER B CA 1
ATOM 2049 C C . SER B 1 108 ? -14.484 -19.453 -7.98 1 96 108 SER B C 1
ATOM 2051 O O . SER B 1 108 ? -15.211 -19.344 -8.969 1 96 108 SER B O 1
ATOM 2053 N N . LYS B 1 109 ? -14.125 -18.359 -7.32 1 98 109 LYS B N 1
ATOM 2054 C CA . LYS B 1 109 ? -14.688 -17.062 -7.645 1 98 109 LYS B CA 1
ATOM 2055 C C . LYS B 1 109 ? -13.828 -16.328 -8.68 1 98 109 LYS B C 1
ATOM 2057 O O . LYS B 1 109 ? -14.195 -15.25 -9.156 1 98 109 LYS B O 1
ATOM 2062 N N . LEU B 1 110 ? -12.68 -16.891 -8.977 1 98.56 110 LEU B N 1
ATOM 2063 C CA . LEU B 1 110 ? -11.797 -16.25 -9.953 1 98.56 110 LEU B CA 1
ATOM 2064 C C . LEU B 1 110 ? -12.469 -16.156 -11.312 1 98.56 110 LEU B C 1
ATOM 2066 O O . LEU B 1 110 ? -12.82 -17.172 -11.914 1 98.56 110 LEU B O 1
ATOM 2070 N N . GLN B 1 111 ? -12.609 -14.906 -11.82 1 98.5 111 GLN B N 1
ATOM 2071 C CA . GLN B 1 111 ? -13.344 -14.664 -13.055 1 98.5 111 GLN B CA 1
ATOM 2072 C C . GLN B 1 111 ? -12.422 -14.156 -14.156 1 98.5 111 GLN B C 1
ATOM 2074 O O . GLN B 1 111 ? -12.656 -14.406 -15.344 1 98.5 111 GLN B O 1
ATOM 2079 N N . LYS B 1 112 ? -11.461 -13.406 -13.734 1 98.62 112 LYS B N 1
ATOM 2080 C CA . LYS B 1 112 ? -10.562 -12.789 -14.711 1 98.62 112 LYS B CA 1
ATOM 2081 C C . LYS B 1 112 ? -9.102 -13.07 -14.375 1 98.62 112 LYS B C 1
ATOM 2083 O O . LYS B 1 112 ? -8.68 -12.898 -13.234 1 98.62 112 LYS B O 1
ATOM 2088 N N . LEU B 1 113 ? -8.414 -13.492 -15.359 1 98.62 113 LEU B N 1
ATOM 2089 C CA . LEU B 1 113 ? -6.977 -13.711 -15.297 1 98.62 113 LEU B CA 1
ATOM 2090 C C . LEU B 1 113 ? -6.266 -12.992 -16.438 1 98.62 113 LEU B C 1
ATOM 2092 O O . LEU B 1 113 ? -6.527 -13.258 -17.609 1 98.62 113 LEU B O 1
ATOM 2096 N N . ALA B 1 114 ? -5.434 -12.055 -16.078 1 98.56 114 ALA B N 1
ATOM 2097 C CA . ALA B 1 114 ? -4.797 -11.234 -17.109 1 98.56 114 ALA B CA 1
ATOM 2098 C C . ALA B 1 114 ? -3.275 -11.336 -17.031 1 98.56 114 ALA B C 1
ATOM 2100 O O . ALA B 1 114 ? -2.705 -11.336 -15.93 1 98.56 114 ALA B O 1
ATOM 2101 N N . PHE B 1 115 ? -2.676 -11.398 -18.188 1 97.94 115 PHE B N 1
ATOM 2102 C CA . PHE B 1 115 ? -1.225 -11.43 -18.328 1 97.94 115 PHE B CA 1
ATOM 2103 C C . PHE B 1 115 ? -0.746 -10.305 -19.234 1 97.94 115 PHE B C 1
ATOM 2105 O O . PHE B 1 115 ? -1.298 -10.102 -20.328 1 97.94 115 PHE B O 1
ATOM 2112 N N . TRP B 1 116 ? 0.219 -9.594 -18.734 1 96.62 116 TRP B N 1
ATOM 2113 C CA . TRP B 1 116 ? 0.872 -8.562 -19.531 1 96.62 116 TRP B CA 1
ATOM 2114 C C . TRP B 1 116 ? 2.389 -8.719 -19.484 1 96.62 116 TRP B C 1
ATOM 2116 O O . TRP B 1 116 ? 3.002 -8.602 -18.422 1 96.62 116 TRP B O 1
ATOM 2126 N N . GLU B 1 117 ? 3.031 -8.945 -20.578 1 96.06 117 GLU B N 1
ATOM 2127 C CA . GLU B 1 117 ? 4.48 -9.109 -20.656 1 96.06 117 GLU B CA 1
ATOM 2128 C C . GLU B 1 117 ? 4.957 -10.266 -19.781 1 96.06 117 GLU B C 1
ATOM 2130 O O . GLU B 1 117 ? 5.801 -10.078 -18.906 1 96.06 117 GLU B O 1
ATOM 2135 N N . VAL B 1 118 ? 4.449 -11.469 -20.125 1 96.44 118 VAL B N 1
ATOM 2136 C CA . VAL B 1 118 ? 4.867 -12.703 -19.469 1 96.44 118 VAL B CA 1
ATOM 2137 C C . VAL B 1 118 ? 5.594 -13.602 -20.469 1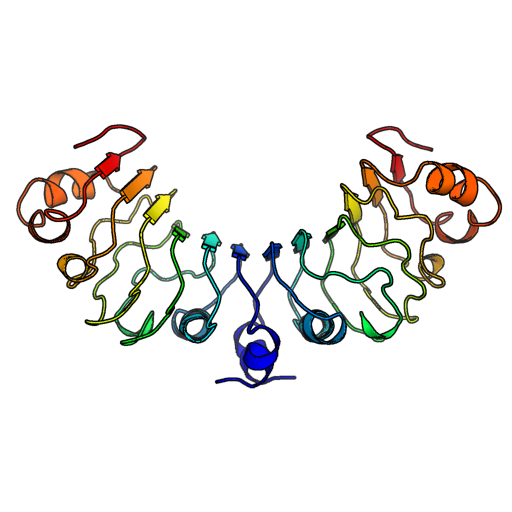 96.44 118 VAL B C 1
ATOM 2139 O O . VAL B 1 118 ? 5.699 -13.273 -21.641 1 96.44 118 VAL B O 1
ATOM 2142 N N . HIS B 1 119 ? 6.102 -14.664 -19.953 1 96 119 HIS B N 1
ATOM 2143 C CA . HIS B 1 119 ? 6.832 -15.586 -20.812 1 96 119 HIS B CA 1
ATOM 2144 C C . HIS B 1 119 ? 5.922 -16.172 -21.891 1 96 119 HIS B C 1
ATOM 2146 O O . HIS B 1 119 ? 4.781 -16.547 -21.609 1 96 119 HIS B O 1
ATOM 2152 N N . GLU B 1 120 ? 6.449 -16.312 -23.047 1 90.81 120 GLU B N 1
ATOM 2153 C CA . GLU B 1 120 ? 5.66 -16.734 -24.203 1 90.81 120 GLU B CA 1
ATOM 2154 C C . GLU B 1 120 ? 5.152 -18.156 -24.016 1 90.81 120 GLU B C 1
ATOM 2156 O O . GLU B 1 120 ? 4.09 -18.516 -24.531 1 90.81 120 GLU B O 1
ATOM 2161 N N . ASP B 1 121 ? 5.797 -18.969 -23.328 1 94.75 121 ASP B N 1
ATOM 2162 C CA . ASP B 1 121 ? 5.449 -20.375 -23.141 1 94.75 121 ASP B CA 1
ATOM 2163 C C . ASP B 1 121 ? 4.164 -20.531 -22.328 1 94.75 121 ASP B C 1
ATOM 2165 O O . ASP B 1 121 ? 3.461 -21.531 -22.438 1 94.75 121 ASP B O 1
ATOM 2169 N N . LEU B 1 122 ? 3.891 -19.547 -21.516 1 96.19 122 LEU B N 1
ATOM 2170 C CA . LEU B 1 122 ? 2.748 -19.641 -20.609 1 96.19 122 LEU B CA 1
ATOM 2171 C C . LEU B 1 122 ? 1.449 -19.797 -21.391 1 96.19 122 LEU B C 1
ATOM 2173 O O . LEU B 1 122 ? 0.646 -20.688 -21.094 1 96.19 122 LEU B O 1
ATOM 2177 N N . SER B 1 123 ? 1.323 -18.984 -22.359 1 94.44 123 SER B N 1
ATOM 2178 C CA . SER B 1 123 ? 0.102 -19.031 -23.156 1 94.44 123 SER B CA 1
ATOM 2179 C C . SER B 1 123 ? -0.074 -20.406 -23.797 1 94.44 123 SER B C 1
ATOM 2181 O O . SER B 1 123 ? -1.165 -20.984 -23.766 1 94.44 123 SER B O 1
ATOM 2183 N N . ARG B 1 124 ? 0.964 -20.938 -24.406 1 94.19 124 ARG B N 1
ATOM 2184 C CA . ARG B 1 124 ? 0.935 -22.234 -25.047 1 94.19 124 ARG B CA 1
ATOM 2185 C C . ARG B 1 124 ? 0.565 -23.344 -24.062 1 94.19 124 ARG B C 1
ATOM 2187 O O . ARG B 1 124 ? -0.286 -24.188 -24.344 1 94.19 124 ARG B O 1
ATOM 2194 N N . GLN B 1 125 ? 1.129 -23.266 -22.922 1 94.81 125 GLN B N 1
ATOM 2195 C CA . GLN B 1 125 ? 0.891 -24.281 -21.891 1 94.81 125 GLN B CA 1
ATOM 2196 C C . GLN B 1 125 ? -0.551 -24.234 -21.391 1 94.81 125 GLN B C 1
ATOM 2198 O O . GLN B 1 125 ? -1.176 -25.266 -21.172 1 94.81 125 GLN B O 1
ATOM 2203 N N . LEU B 1 126 ? -1.016 -23.062 -21.203 1 95.69 126 LEU B N 1
ATOM 2204 C CA . LEU B 1 126 ? -2.363 -22.891 -20.672 1 95.69 126 LEU B CA 1
ATOM 2205 C C . LEU B 1 126 ? -3.41 -23.344 -21.688 1 95.69 126 LEU B C 1
ATOM 2207 O O . LEU B 1 126 ? -4.512 -23.75 -21.297 1 95.69 126 LEU B O 1
ATOM 2211 N N . GLN B 1 127 ? -3.057 -23.297 -22.906 1 94.44 127 GLN B N 1
ATOM 2212 C CA . GLN B 1 127 ? -3.971 -23.766 -23.953 1 94.44 127 GLN B CA 1
ATOM 2213 C C . GLN B 1 127 ? -3.797 -25.25 -24.219 1 94.44 127 GLN B C 1
ATOM 2215 O O . GLN B 1 127 ? -4.574 -25.859 -24.953 1 94.44 127 GLN B O 1
ATOM 2220 N N . GLY B 1 128 ? -2.844 -25.859 -23.609 1 95 128 GLY B N 1
ATOM 2221 C CA . GLY B 1 128 ? -2.531 -27.266 -23.75 1 95 128 GLY B CA 1
ATOM 2222 C C . GLY B 1 128 ? -2.701 -28.047 -22.453 1 95 128 GLY B C 1
ATOM 2223 O O . GLY B 1 128 ? -3.791 -28.078 -21.875 1 95 128 GLY B O 1
ATOM 2224 N N . GLU B 1 129 ? -1.606 -28.531 -21.875 1 94.31 129 GLU B N 1
ATOM 2225 C CA . GLU B 1 129 ? -1.611 -29.484 -20.766 1 94.31 129 GLU B CA 1
ATOM 2226 C C . GLU B 1 129 ? -2.076 -28.812 -19.469 1 94.31 129 GLU B C 1
ATOM 2228 O O . GLU B 1 129 ? -2.619 -29.469 -18.594 1 94.31 129 GLU B O 1
ATOM 2233 N N . GLU B 1 130 ? -1.957 -27.562 -19.391 1 95.19 130 GLU B N 1
ATOM 2234 C CA . GLU B 1 130 ? -2.27 -26.875 -18.141 1 95.19 130 GLU B CA 1
ATOM 2235 C C . GLU B 1 130 ? -3.633 -26.203 -18.203 1 95.19 130 GLU B C 1
ATOM 2237 O O . GLU B 1 130 ? -3.963 -25.375 -17.344 1 95.19 130 GLU B O 1
ATOM 2242 N N . ASN B 1 131 ? -4.363 -26.531 -19.172 1 97.06 131 ASN B N 1
ATOM 2243 C CA . ASN B 1 131 ? -5.66 -25.906 -19.391 1 97.06 131 ASN B CA 1
ATOM 2244 C C . ASN B 1 131 ? -6.605 -26.141 -18.219 1 97.06 131 ASN B C 1
ATOM 2246 O O . ASN B 1 131 ? -7.438 -25.281 -17.906 1 97.06 131 ASN B O 1
ATOM 2250 N N . TYR B 1 132 ? -6.449 -27.234 -17.578 1 97.38 132 TYR B N 1
ATOM 2251 C CA . TYR B 1 132 ? -7.336 -27.609 -16.484 1 97.38 132 TYR B CA 1
ATOM 2252 C C . TYR B 1 132 ? -7.25 -26.594 -15.352 1 97.38 132 TYR B C 1
ATOM 2254 O O . TYR B 1 132 ? -8.172 -26.469 -14.547 1 97.38 132 TYR B O 1
ATOM 2262 N N . LYS B 1 133 ? -6.223 -25.812 -15.242 1 97.25 133 LYS B N 1
ATOM 2263 C CA . LYS B 1 133 ? -6.031 -24.828 -14.172 1 97.25 133 LYS B CA 1
ATOM 2264 C C . LYS B 1 133 ? -6.906 -23.609 -14.391 1 97.25 133 LYS B C 1
ATOM 2266 O O . LYS B 1 133 ? -7.188 -22.859 -13.453 1 97.25 133 LYS B O 1
ATOM 2271 N N . ILE B 1 134 ? -7.289 -23.375 -15.672 1 97.81 134 ILE B N 1
ATOM 2272 C CA . ILE B 1 134 ? -7.926 -22.094 -15.961 1 97.81 134 ILE B CA 1
ATOM 2273 C C . ILE B 1 134 ? -9.297 -22.328 -16.594 1 97.81 134 ILE B C 1
ATOM 2275 O O . ILE B 1 134 ? -9.992 -21.391 -16.953 1 97.81 134 ILE B O 1
ATOM 2279 N N . LYS B 1 135 ? -9.734 -23.531 -16.781 1 96.81 135 LYS B N 1
ATOM 2280 C CA . LYS B 1 135 ? -10.953 -23.891 -17.516 1 96.81 135 LYS B CA 1
ATOM 2281 C C . LYS B 1 135 ? -12.18 -23.219 -16.875 1 96.81 135 LYS B C 1
ATOM 2283 O O . LYS B 1 135 ? -13.117 -22.859 -17.594 1 96.81 135 LYS B O 1
ATOM 2288 N N . HIS B 1 136 ? -12.164 -23 -15.648 1 97.31 136 HIS B N 1
ATOM 2289 C CA . HIS B 1 136 ? -13.312 -22.469 -14.93 1 97.31 136 HIS B CA 1
ATOM 2290 C C . HIS B 1 136 ? -13.344 -20.953 -14.977 1 97.31 136 HIS B C 1
ATOM 2292 O O . HIS B 1 136 ? -14.32 -20.328 -14.539 1 97.31 136 HIS B O 1
ATOM 2298 N N . ILE B 1 137 ? -12.289 -20.344 -15.383 1 98.12 137 ILE B N 1
ATOM 2299 C CA . ILE B 1 137 ? -12.156 -18.891 -15.391 1 98.12 137 ILE B CA 1
ATOM 2300 C C . ILE B 1 137 ? -12.805 -18.328 -16.656 1 98.12 137 ILE B C 1
ATOM 2302 O O . ILE B 1 137 ? -12.477 -18.734 -17.766 1 98.12 137 ILE B O 1
ATOM 2306 N N . SER B 1 138 ? -13.594 -17.281 -16.547 1 97.56 138 SER B N 1
ATOM 2307 C CA . SER B 1 138 ? -14.414 -16.75 -17.641 1 97.56 138 SER B CA 1
ATOM 2308 C C . SER B 1 138 ? -13.562 -15.969 -18.641 1 97.56 138 SER B C 1
ATOM 2310 O O . SER B 1 138 ? -13.805 -16.031 -19.844 1 97.56 138 SER B O 1
ATOM 2312 N N . LYS B 1 139 ? -12.672 -15.32 -18.203 1 98.06 139 LYS B N 1
ATOM 2313 C CA . LYS B 1 139 ? -11.891 -14.477 -19.094 1 98.06 139 LYS B CA 1
ATOM 2314 C C . LYS B 1 139 ? -10.398 -14.586 -18.781 1 98.06 139 LYS B C 1
ATOM 2316 O O . LYS B 1 139 ? -9.961 -14.25 -17.672 1 98.06 139 LYS B O 1
ATOM 2321 N N . VAL B 1 140 ? -9.688 -15.008 -19.703 1 98.12 140 VAL B N 1
ATOM 2322 C CA . VAL B 1 140 ? -8.234 -15.086 -19.641 1 98.12 140 VAL B CA 1
ATOM 2323 C C . VAL B 1 140 ? -7.609 -14.281 -20.766 1 98.12 140 VAL B C 1
ATOM 2325 O O . VAL B 1 140 ? -7.918 -14.508 -21.938 1 98.12 140 VAL B O 1
ATOM 2328 N N . THR B 1 141 ? -6.781 -13.289 -20.469 1 97.88 141 THR B N 1
ATOM 2329 C CA . THR B 1 141 ? -6.254 -12.414 -21.5 1 97.88 141 THR B CA 1
ATOM 2330 C C . THR B 1 141 ? -4.73 -12.359 -21.438 1 97.88 141 THR B C 1
ATOM 2332 O O . THR B 1 141 ? -4.145 -12.375 -20.359 1 97.88 141 THR B O 1
ATOM 2335 N N . PHE B 1 142 ? -4.109 -12.289 -22.609 1 96.88 142 PHE B N 1
ATOM 2336 C CA . PHE B 1 142 ? -2.689 -12.016 -22.797 1 96.88 142 PHE B CA 1
ATOM 2337 C C . PHE B 1 142 ? -2.49 -10.727 -23.594 1 96.88 142 PHE B C 1
ATOM 2339 O O . PHE B 1 142 ? -2.924 -10.625 -24.75 1 96.88 142 PHE B O 1
ATOM 2346 N N . ASP B 1 143 ? -1.886 -9.711 -22.922 1 95.19 143 ASP B N 1
ATOM 2347 C CA . ASP B 1 143 ? -1.632 -8.43 -23.578 1 95.19 143 ASP B CA 1
ATOM 2348 C C . ASP B 1 143 ? -2.904 -7.867 -24.203 1 95.19 143 ASP B C 1
ATOM 2350 O O . ASP B 1 143 ? -2.893 -7.422 -25.359 1 95.19 143 ASP B O 1
ATOM 2354 N N . GLY B 1 144 ? -3.912 -8.125 -23.5 1 92.06 144 GLY B N 1
ATOM 2355 C CA . GLY B 1 144 ? -5.18 -7.539 -23.891 1 92.06 144 GLY B CA 1
ATOM 2356 C C . GLY B 1 144 ? -6.008 -8.445 -24.781 1 92.06 144 GLY B C 1
ATOM 2357 O O . GLY B 1 144 ? -7.168 -8.141 -25.078 1 92.06 144 GLY B O 1
ATOM 2358 N N . GLU B 1 145 ? -5.488 -9.539 -25.203 1 92.69 145 GLU B N 1
ATOM 2359 C CA . GLU B 1 145 ? -6.188 -10.445 -26.109 1 92.69 145 GLU B CA 1
ATOM 2360 C C . GLU B 1 145 ? -6.645 -11.703 -25.375 1 92.69 145 GLU B C 1
ATOM 2362 O O . GLU B 1 145 ? -5.883 -12.289 -24.594 1 92.69 145 GLU B O 1
ATOM 2367 N N . SER B 1 146 ? -7.852 -12.125 -25.688 1 92.81 146 SER B N 1
ATOM 2368 C CA . SER B 1 146 ? -8.422 -13.297 -25.031 1 92.81 146 SER B CA 1
ATOM 2369 C C . SER B 1 146 ? -7.934 -14.586 -25.688 1 92.81 146 SER B C 1
ATOM 2371 O O . SER B 1 146 ? -7.633 -14.617 -26.875 1 92.81 146 SER B O 1
ATOM 2373 N N . ILE B 1 147 ? -7.91 -15.664 -24.859 1 86.81 147 ILE B N 1
ATOM 2374 C CA . ILE B 1 147 ? -7.633 -16.984 -25.422 1 86.81 147 ILE B CA 1
ATOM 2375 C C . ILE B 1 147 ? -8.82 -17.906 -25.156 1 86.81 147 ILE B C 1
ATOM 2377 O O . ILE B 1 147 ? -9.602 -17.688 -24.234 1 86.81 147 ILE B O 1
#

Solvent-accessible surface area (backbone atoms only — not comparable to full-atom values): 13808 Å² total; per-residue (Å²): 124,52,66,54,52,60,51,42,42,47,35,21,28,41,36,38,30,63,18,72,38,51,60,70,46,55,23,61,56,25,70,31,62,42,27,27,35,42,36,37,37,42,26,41,86,42,45,64,41,45,48,72,46,34,46,62,58,18,24,50,38,22,28,35,43,37,40,28,25,76,48,30,29,34,33,57,32,44,38,78,54,25,38,64,38,26,30,36,42,34,41,34,53,16,56,50,27,52,42,76,31,50,48,48,57,65,36,79,53,33,37,37,39,40,36,30,58,49,24,76,62,26,61,57,37,45,76,48,89,46,25,72,44,49,68,82,37,78,39,44,29,52,72,85,39,74,116,123,52,66,54,52,62,50,45,40,46,37,20,30,41,37,38,29,64,19,72,38,50,61,69,47,56,25,60,57,25,69,29,61,41,29,29,36,43,36,38,36,42,27,41,88,42,47,64,42,45,49,71,46,35,45,62,58,19,24,50,38,22,28,34,42,37,41,30,24,77,47,31,27,33,32,57,32,42,37,77,54,25,38,64,39,26,29,34,41,36,43,33,53,16,56,51,27,51,44,75,30,50,48,48,56,65,36,78,53,34,37,35,37,39,36,31,58,48,24,75,62,26,60,58,37,43,74,49,89,47,25,73,44,49,69,83,37,78,39,42,29,52,73,85,39,75,116

Sequence (294 aa):
MPSWLASMNNLTRLHLAYSDLSENQISVLQYLPKLKDLTLWSTFNAKMIGKQFCKAGGFPELEILKIVSDFLAEWTEVVNGAFPSLTFLMFSDCPNFKFLPEGLQNISKLQKLAFWEVHEDLSRQLQGEENYKIKHISKVTFDGESIMPSWLASMNNLTRLHLAYSDLSENQISVLQYLPKLKDLTLWSTFNAKMIGKQFCKAGGFPELEILKIVSDFLAEWTEVVNGAFPSLTFLMFSDCPNFKFLPEGLQNISKLQKLAFWEVHEDLSRQLQGEENYKIKHISKVTFDGESI

pLDDT: mean 91.86, std 9.88, range [42.22, 98.88]

InterPro domains:
  IPR032675 Leucine-rich repeat domain superfamily [G3DSA:3.80.10.10] (1-137)
  IPR055414 Disease resistance R13L4/SHOC-2-like, LRR domain [PF23598] (1-122)